Protein AF-A0A433A2Y8-F1 (afdb_monomer_lite)

Secondary structure (DSSP, 8-state):
--TT---------HHHHHHHHHHHHHHT--S-GGG-S------SSTTTHHHHTS-SSSSGGGS-S--PPPHHHHHHHHHHHHHHHHHHHHHHHHT-HHHHHHHHHHHHHHHHHHHHHHTTPPPPPGGGHHHHHHTT-HHHHHHHHHHH-TTS-HHHHHHHHHHHHHHHHGGGTSSPPS----TTSGGG-

Radius of gyration: 20.89 Å; chains: 1; bounding box: 42×72×50 Å

pLDDT: mean 75.77, std 20.8, range [34.53, 97.88]

Structure (mmCIF, N/CA/C/O backbone):
data_AF-A0A433A2Y8-F1
#
_entry.id   AF-A0A433A2Y8-F1
#
loop_
_atom_site.group_PDB
_atom_site.id
_atom_site.type_symbol
_atom_site.label_atom_id
_atom_site.label_alt_id
_atom_site.label_comp_id
_atom_site.label_asym_id
_atom_site.label_entity_id
_atom_site.label_seq_id
_atom_site.pdbx_PDB_ins_code
_atom_site.Cartn_x
_atom_site.Cartn_y
_atom_site.Cartn_z
_atom_site.occupancy
_atom_site.B_iso_or_equiv
_atom_site.auth_seq_id
_atom_site.auth_comp_id
_atom_site.auth_asym_id
_atom_site.auth_atom_id
_atom_site.pdbx_PDB_model_num
ATOM 1 N N . MET A 1 1 ? -3.979 -37.020 -13.574 1.00 59.31 1 MET A N 1
ATOM 2 C CA . MET A 1 1 ? -4.103 -35.879 -12.644 1.00 59.31 1 MET A CA 1
ATOM 3 C C . MET A 1 1 ? -3.213 -36.205 -11.455 1.00 59.31 1 MET A C 1
ATOM 5 O O . MET A 1 1 ? -3.302 -37.329 -10.983 1.00 59.31 1 MET A O 1
ATOM 9 N N . LEU A 1 2 ? -2.292 -35.325 -11.059 1.00 75.94 2 LEU A N 1
ATOM 10 C CA . LEU A 1 2 ? -1.501 -35.534 -9.841 1.00 75.94 2 LEU A CA 1
ATOM 11 C C . LEU A 1 2 ? -2.388 -35.128 -8.660 1.00 75.94 2 LEU A C 1
ATOM 13 O O . LEU A 1 2 ? -2.813 -33.976 -8.597 1.00 75.94 2 LEU A O 1
ATOM 17 N N . GLU A 1 3 ? -2.737 -36.066 -7.783 1.00 80.62 3 GLU A N 1
ATOM 18 C CA . GLU A 1 3 ? -3.594 -35.768 -6.631 1.00 80.62 3 GLU A CA 1
ATOM 19 C C . GLU A 1 3 ? -2.959 -34.691 -5.741 1.00 80.62 3 GLU A C 1
ATOM 21 O O . GLU A 1 3 ? -1.769 -34.744 -5.430 1.00 80.62 3 GLU A O 1
ATOM 26 N N . GLY A 1 4 ? -3.755 -33.689 -5.356 1.00 88.31 4 GLY A N 1
ATOM 27 C CA . GLY A 1 4 ? -3.317 -32.594 -4.483 1.00 88.31 4 GLY A CA 1
ATOM 28 C C . GLY A 1 4 ? -2.413 -31.541 -5.135 1.00 88.31 4 GLY A C 1
ATOM 29 O O . GLY A 1 4 ? -1.927 -30.658 -4.430 1.00 88.31 4 GLY A O 1
ATOM 30 N N . VAL A 1 5 ? -2.184 -31.598 -6.452 1.00 87.81 5 VAL A N 1
ATOM 31 C CA . VAL A 1 5 ? -1.376 -30.606 -7.176 1.00 87.81 5 VAL A CA 1
ATOM 32 C C . VAL A 1 5 ? -2.262 -29.769 -8.091 1.00 87.81 5 VAL A C 1
ATOM 34 O O . VAL A 1 5 ? -2.856 -30.281 -9.039 1.00 87.81 5 VAL A O 1
ATOM 37 N N . GLU A 1 6 ? -2.302 -28.464 -7.834 1.00 85.06 6 GLU A N 1
ATOM 38 C CA . GLU A 1 6 ? -2.893 -27.490 -8.747 1.00 85.06 6 GLU A CA 1
ATOM 39 C C . GLU A 1 6 ? -1.859 -27.077 -9.799 1.00 85.06 6 GLU A C 1
ATOM 41 O O . GLU A 1 6 ? -0.725 -26.715 -9.472 1.00 85.06 6 GLU A O 1
ATOM 46 N N . VAL A 1 7 ? -2.244 -27.158 -11.073 1.00 85.12 7 VAL A N 1
ATOM 47 C CA . VAL A 1 7 ? -1.396 -26.779 -12.206 1.00 85.12 7 VAL A CA 1
ATOM 48 C C . VAL A 1 7 ? -2.083 -25.659 -12.971 1.00 85.12 7 VAL A C 1
ATOM 50 O O . VAL A 1 7 ? -3.151 -25.858 -13.544 1.00 85.12 7 VAL A O 1
ATOM 53 N N . GLU A 1 8 ? -1.434 -24.501 -13.021 1.00 80.69 8 GLU A N 1
ATOM 54 C CA . GLU A 1 8 ? -1.839 -23.374 -13.857 1.00 80.69 8 GLU A CA 1
ATOM 55 C C . GLU A 1 8 ? -0.953 -23.331 -15.111 1.00 80.69 8 GLU A C 1
ATOM 57 O O . GLU A 1 8 ? 0.277 -23.360 -15.019 1.00 80.69 8 GLU A O 1
ATOM 62 N N . MET A 1 9 ? -1.570 -23.288 -16.297 1.00 84.06 9 MET A N 1
ATOM 63 C CA . MET A 1 9 ? -0.866 -23.230 -17.582 1.00 84.06 9 MET A CA 1
ATOM 64 C C . MET A 1 9 ? -1.263 -21.980 -18.361 1.00 84.06 9 MET A C 1
ATOM 66 O O . MET A 1 9 ? -2.444 -21.724 -18.588 1.00 84.06 9 MET A O 1
ATOM 70 N N . PHE A 1 10 ? -0.263 -21.244 -18.844 1.00 78.69 10 PHE A N 1
ATOM 71 C CA . PHE A 1 10 ? -0.456 -20.051 -19.665 1.00 78.69 10 PHE A CA 1
ATOM 72 C C . PHE A 1 10 ? -0.025 -20.322 -21.105 1.00 78.69 10 PHE A C 1
ATOM 74 O O . PHE A 1 10 ? 1.144 -20.607 -21.367 1.00 78.69 10 PHE A O 1
ATOM 81 N N . PHE A 1 11 ? -0.953 -20.174 -22.049 1.00 83.12 11 PHE A N 1
ATOM 82 C CA . PHE A 1 11 ? -0.674 -20.276 -23.480 1.00 83.12 11 PHE A CA 1
ATOM 83 C C . PHE A 1 11 ? -0.692 -18.881 -24.096 1.00 83.12 11 PHE A C 1
ATOM 85 O O . PHE A 1 11 ? -1.752 -18.285 -24.263 1.00 83.12 11 PHE A O 1
ATOM 92 N N . ASN A 1 12 ? 0.487 -18.354 -24.429 1.00 78.81 12 ASN A N 1
ATOM 93 C CA . ASN A 1 12 ? 0.629 -17.020 -25.003 1.00 78.81 12 ASN A CA 1
ATOM 94 C C . ASN A 1 12 ? 1.366 -17.074 -26.344 1.00 78.81 12 ASN A C 1
ATOM 96 O O . ASN A 1 12 ? 2.396 -17.745 -26.448 1.00 78.81 12 ASN A O 1
ATOM 100 N N . PRO A 1 13 ? 0.899 -16.344 -27.371 1.00 81.75 13 PRO A N 1
ATOM 101 C CA . PRO A 1 13 ? 1.659 -16.204 -28.601 1.00 81.75 13 PRO A CA 1
ATOM 102 C C . PRO A 1 13 ? 2.921 -15.360 -28.359 1.00 81.75 13 PRO A C 1
ATOM 104 O O . PRO A 1 13 ? 2.927 -14.451 -27.528 1.00 81.75 13 PRO A O 1
ATOM 107 N N . ALA A 1 14 ? 3.989 -15.613 -29.122 1.00 77.00 14 ALA A N 1
ATOM 108 C CA . ALA A 1 14 ? 5.300 -14.988 -28.903 1.00 77.00 14 ALA A CA 1
ATOM 109 C C . ALA A 1 14 ? 5.268 -13.443 -28.896 1.00 77.00 14 ALA A C 1
ATOM 111 O O . ALA A 1 14 ? 5.967 -12.812 -28.106 1.00 77.00 14 ALA A O 1
ATOM 112 N N . PHE A 1 15 ? 4.419 -12.816 -29.721 1.00 78.25 15 PHE A N 1
ATOM 113 C CA . PHE A 1 15 ? 4.291 -11.352 -29.771 1.00 78.25 15 PHE A CA 1
ATOM 114 C C . PHE A 1 15 ? 3.744 -10.741 -28.469 1.00 78.25 15 PHE A C 1
ATOM 116 O O . PHE A 1 15 ? 3.935 -9.552 -28.209 1.00 78.25 15 PHE A O 1
ATOM 123 N N . GLN A 1 16 ? 3.046 -11.532 -27.651 1.00 79.31 16 GLN A N 1
ATOM 124 C CA . GLN A 1 16 ? 2.404 -11.051 -26.434 1.00 79.31 16 GLN A CA 1
ATOM 125 C C . GLN A 1 16 ? 3.435 -10.706 -25.348 1.00 79.31 16 GLN A C 1
ATOM 127 O O . GLN A 1 16 ? 3.214 -9.783 -24.566 1.00 79.31 16 GLN A O 1
ATOM 132 N N . TYR A 1 17 ? 4.600 -11.358 -25.355 1.00 74.31 17 TYR A N 1
ATOM 133 C CA . TYR A 1 17 ? 5.682 -11.082 -24.407 1.00 74.31 17 TYR A CA 1
ATOM 134 C C . TYR A 1 17 ? 6.229 -9.654 -24.528 1.00 74.31 17 TYR A C 1
ATOM 136 O O . TYR A 1 17 ? 6.469 -9.003 -23.510 1.00 74.31 17 TYR A O 1
ATOM 144 N N . GLU A 1 18 ? 6.360 -9.117 -25.746 1.00 72.88 18 GLU A N 1
ATOM 145 C CA . GLU A 1 18 ? 6.787 -7.721 -25.931 1.00 72.88 18 GLU A CA 1
ATOM 146 C C . GLU A 1 18 ? 5.707 -6.730 -25.455 1.00 72.88 18 GLU A C 1
ATOM 148 O O . GLU A 1 18 ? 6.027 -5.671 -24.916 1.00 72.88 18 GLU A O 1
ATOM 153 N N . ARG A 1 19 ? 4.416 -7.086 -25.553 1.00 79.62 19 ARG A N 1
ATOM 154 C CA . ARG A 1 19 ? 3.314 -6.266 -25.010 1.00 79.62 19 ARG A CA 1
ATOM 155 C C . ARG A 1 19 ? 3.291 -6.253 -23.483 1.00 79.62 19 ARG A C 1
ATOM 157 O O . ARG A 1 19 ? 3.070 -5.193 -22.893 1.00 79.62 19 ARG A O 1
ATOM 164 N N . TYR A 1 20 ? 3.527 -7.402 -22.849 1.00 76.88 20 TYR A N 1
ATOM 165 C CA . TYR A 1 20 ? 3.674 -7.494 -21.395 1.00 76.88 20 TYR A CA 1
ATOM 166 C C . TYR A 1 20 ? 4.840 -6.635 -20.922 1.00 76.88 20 TYR A C 1
ATOM 168 O O . TYR A 1 20 ? 4.650 -5.743 -20.102 1.00 76.88 20 TYR A O 1
ATOM 176 N N . ARG A 1 21 ? 6.002 -6.781 -21.562 1.00 71.81 21 ARG A N 1
ATOM 177 C CA . ARG A 1 21 ? 7.183 -5.968 -21.277 1.00 71.81 21 ARG A CA 1
ATOM 178 C C . ARG A 1 21 ? 6.934 -4.468 -21.426 1.00 71.81 21 ARG A C 1
ATOM 180 O O . ARG A 1 21 ? 7.308 -3.699 -20.545 1.00 71.81 21 ARG A O 1
ATOM 187 N N . ALA A 1 22 ? 6.310 -4.037 -22.522 1.00 73.12 22 ALA A N 1
ATOM 188 C CA . ALA A 1 22 ? 5.983 -2.627 -22.731 1.00 73.12 22 ALA A CA 1
ATOM 189 C C . ALA A 1 22 ? 5.025 -2.096 -21.652 1.00 73.12 22 ALA A C 1
ATOM 191 O O . ALA A 1 22 ? 5.147 -0.953 -21.208 1.00 73.12 22 ALA A O 1
ATOM 192 N N . THR A 1 23 ? 4.086 -2.932 -21.208 1.00 73.75 23 THR A N 1
ATOM 193 C CA . THR A 1 23 ? 3.155 -2.593 -20.130 1.00 73.75 23 THR A CA 1
ATOM 194 C C . THR A 1 23 ? 3.873 -2.475 -18.793 1.00 73.75 23 THR A C 1
ATOM 196 O O . THR A 1 23 ? 3.654 -1.490 -18.097 1.00 73.75 23 THR A O 1
ATOM 199 N N . ASP A 1 24 ? 4.787 -3.385 -18.474 1.00 71.31 24 ASP A N 1
ATOM 200 C CA . ASP A 1 24 ? 5.563 -3.343 -17.232 1.00 71.31 24 ASP A CA 1
ATOM 201 C C . ASP A 1 24 ? 6.425 -2.100 -17.128 1.00 71.31 24 ASP A C 1
ATOM 203 O O . ASP A 1 24 ? 6.377 -1.390 -16.123 1.00 71.31 24 ASP A O 1
ATOM 207 N N . ILE A 1 25 ? 7.141 -1.789 -18.213 1.00 68.56 25 ILE A N 1
ATOM 208 C CA . ILE A 1 25 ? 7.955 -0.578 -18.317 1.00 68.56 25 ILE A CA 1
ATOM 209 C C . ILE A 1 25 ? 7.083 0.655 -18.069 1.00 68.56 25 ILE A C 1
ATOM 211 O O . ILE A 1 25 ? 7.434 1.507 -17.255 1.00 68.56 25 ILE A O 1
ATOM 215 N N . ARG A 1 26 ? 5.916 0.731 -18.719 1.00 66.81 26 ARG A N 1
ATOM 216 C CA . ARG A 1 26 ? 4.973 1.845 -18.552 1.00 66.81 26 ARG A CA 1
ATOM 217 C C . ARG A 1 26 ? 4.401 1.935 -17.137 1.00 66.81 26 ARG A C 1
ATOM 219 O O . ARG A 1 26 ? 4.156 3.036 -16.664 1.00 66.81 26 ARG A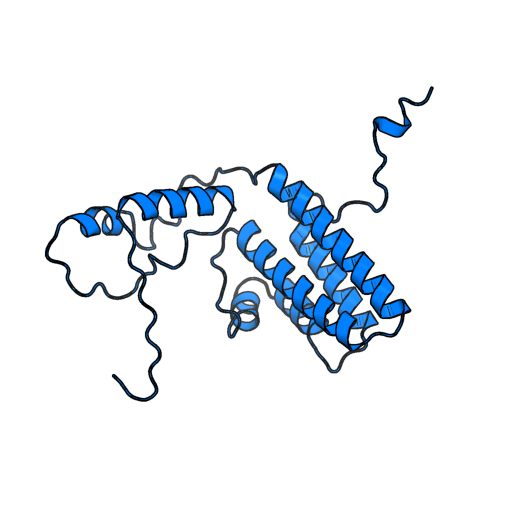 O 1
ATOM 226 N N . MET A 1 27 ? 4.179 0.808 -16.470 1.00 64.06 27 MET A N 1
ATOM 227 C CA . MET A 1 27 ? 3.600 0.754 -15.123 1.00 64.06 27 MET A CA 1
ATOM 228 C C . MET A 1 27 ? 4.653 0.878 -14.012 1.00 64.06 27 MET A C 1
ATOM 230 O O . MET A 1 27 ? 4.300 0.844 -12.831 1.00 64.06 27 MET A O 1
ATOM 234 N N . GLY A 1 28 ? 5.940 0.986 -14.367 1.00 59.81 28 GLY A N 1
ATOM 235 C CA . GLY A 1 28 ? 7.046 0.939 -13.410 1.00 59.81 28 GLY A CA 1
ATOM 236 C C . GLY A 1 28 ? 7.152 -0.403 -12.678 1.00 59.81 28 GLY A C 1
ATOM 237 O O . GLY A 1 28 ? 7.805 -0.494 -11.641 1.00 59.81 28 GLY A O 1
ATOM 238 N N . ALA A 1 29 ? 6.492 -1.448 -13.184 1.00 59.75 29 ALA A N 1
ATOM 239 C CA . ALA A 1 29 ? 6.647 -2.793 -12.666 1.00 59.75 29 ALA A CA 1
ATOM 240 C C . ALA A 1 29 ? 7.980 -3.336 -13.189 1.00 59.75 29 ALA A C 1
ATOM 242 O O . ALA A 1 29 ? 8.255 -3.292 -14.388 1.00 59.75 29 ALA A O 1
ATOM 243 N N . GLY A 1 30 ? 8.842 -3.837 -12.301 1.00 55.25 30 GLY A N 1
ATOM 244 C CA . GLY A 1 30 ? 9.954 -4.665 -12.759 1.00 55.25 30 GLY A CA 1
ATOM 245 C C . GLY A 1 30 ? 9.384 -5.816 -13.595 1.00 55.25 30 GLY A C 1
ATOM 246 O O . GLY A 1 30 ? 8.376 -6.387 -13.189 1.00 55.25 30 GLY A O 1
ATOM 247 N N . LEU A 1 31 ? 9.991 -6.078 -14.761 1.00 55.12 31 LEU A N 1
ATOM 248 C CA . LEU A 1 31 ? 9.579 -7.083 -15.758 1.00 55.12 31 LEU A CA 1
ATOM 249 C C . LEU A 1 31 ? 8.837 -8.269 -15.121 1.00 55.12 31 LEU A C 1
ATOM 251 O O . LEU A 1 31 ? 9.382 -8.919 -14.227 1.00 55.12 31 LEU A O 1
ATOM 255 N N . ILE A 1 32 ? 7.609 -8.522 -15.580 1.00 53.38 32 ILE A N 1
ATOM 256 C CA . ILE A 1 32 ? 6.714 -9.574 -15.107 1.00 53.38 32 ILE A CA 1
ATOM 257 C C . ILE A 1 32 ? 7.474 -10.891 -14.890 1.00 53.38 32 ILE A C 1
ATOM 259 O O . ILE A 1 32 ? 8.233 -11.368 -15.735 1.00 53.38 32 ILE A O 1
ATOM 263 N N . ASN A 1 33 ? 7.159 -11.511 -13.753 1.00 50.25 33 ASN A N 1
ATOM 264 C CA . ASN A 1 33 ? 7.639 -12.785 -13.206 1.00 50.25 33 ASN A CA 1
ATOM 265 C C . ASN A 1 33 ? 7.543 -14.008 -14.155 1.00 50.25 33 ASN A C 1
ATOM 267 O O . ASN A 1 33 ? 7.958 -15.100 -13.786 1.00 50.25 33 ASN A O 1
ATOM 271 N N . ILE A 1 34 ? 6.972 -13.859 -15.356 1.00 52.84 34 ILE A N 1
ATOM 272 C CA . ILE A 1 34 ? 6.769 -14.951 -16.326 1.00 52.84 34 ILE A CA 1
ATOM 273 C C . ILE A 1 34 ? 8.104 -15.402 -16.946 1.00 52.84 34 ILE A C 1
ATOM 275 O O . ILE A 1 34 ? 8.229 -16.553 -17.347 1.00 52.84 34 ILE A O 1
ATOM 279 N N . CYS A 1 35 ? 9.121 -14.534 -16.976 1.00 52.38 35 CYS A N 1
ATOM 280 C CA . CYS A 1 35 ? 10.454 -14.860 -17.499 1.00 52.38 35 CYS A CA 1
ATOM 281 C C . CYS A 1 35 ? 11.503 -15.021 -16.381 1.00 52.38 35 CYS A C 1
ATOM 283 O O . CYS A 1 35 ? 12.668 -14.666 -16.565 1.00 52.38 35 CYS A O 1
ATOM 285 N N . GLY A 1 36 ? 11.081 -15.484 -15.197 1.00 47.78 36 GLY A N 1
ATOM 286 C CA . GLY A 1 36 ?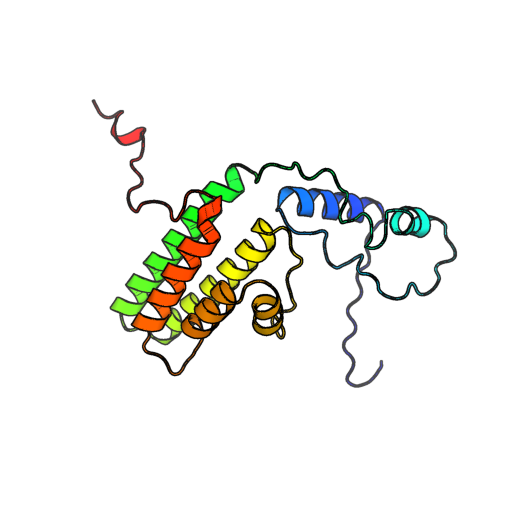 11.978 -15.774 -14.076 1.00 47.78 36 GLY A CA 1
ATOM 287 C C . GLY A 1 36 ? 13.015 -16.867 -14.400 1.00 47.78 36 GLY A C 1
ATOM 288 O O . GLY A 1 36 ? 12.885 -17.573 -15.399 1.00 47.78 36 GLY A O 1
ATOM 289 N N . PRO A 1 37 ? 14.058 -17.034 -13.565 1.00 44.47 37 PRO A N 1
ATOM 290 C CA . PRO A 1 37 ? 15.222 -17.880 -13.847 1.00 44.47 37 PRO A CA 1
ATOM 291 C C . PRO A 1 37 ? 14.952 -19.383 -13.635 1.00 44.47 37 PRO A C 1
ATOM 293 O O . PRO A 1 37 ? 15.798 -20.099 -13.099 1.00 44.47 37 PRO A O 1
ATOM 296 N N . GLU A 1 38 ? 13.770 -19.875 -13.998 1.00 48.53 38 GLU A N 1
ATOM 297 C CA . GLU A 1 38 ? 13.398 -21.270 -13.775 1.00 48.53 38 GL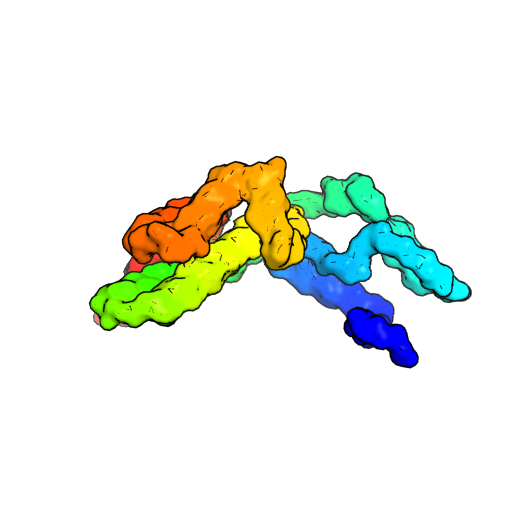U A CA 1
ATOM 298 C C . GLU A 1 38 ? 13.747 -22.160 -14.973 1.00 48.53 38 GLU A C 1
ATOM 300 O O . GLU A 1 38 ? 13.683 -21.767 -16.138 1.00 48.53 38 GLU A O 1
ATOM 305 N N . ARG A 1 39 ? 14.198 -23.373 -14.632 1.00 44.44 39 ARG A N 1
ATOM 306 C CA . ARG A 1 39 ? 14.767 -24.394 -15.517 1.00 44.44 39 ARG A CA 1
ATOM 307 C C . ARG A 1 39 ? 13.931 -24.556 -16.783 1.00 44.44 39 ARG A C 1
ATOM 309 O O . ARG A 1 39 ? 12.805 -25.040 -16.741 1.00 44.44 39 ARG A O 1
ATOM 316 N N . SER A 1 40 ? 14.521 -24.187 -17.913 1.00 47.19 40 SER A N 1
ATOM 317 C CA . SER A 1 40 ? 13.924 -24.396 -19.223 1.00 47.19 40 SER A CA 1
ATOM 318 C C . SER A 1 40 ? 13.834 -25.896 -19.496 1.00 47.19 40 SER A C 1
ATOM 320 O O . SER A 1 40 ? 14.849 -26.553 -19.725 1.00 47.19 40 SER A O 1
ATOM 322 N N . PHE A 1 41 ? 12.626 -26.449 -19.473 1.00 44.91 41 PHE A N 1
ATOM 323 C CA . PHE A 1 41 ? 12.380 -27.769 -20.035 1.00 44.91 41 PHE A CA 1
ATOM 324 C C . PHE A 1 41 ? 12.328 -27.599 -21.560 1.00 44.91 41 PHE A C 1
ATOM 326 O O . PHE A 1 41 ? 11.454 -26.927 -22.099 1.00 44.91 41 PHE A O 1
ATOM 333 N N . THR A 1 42 ? 13.368 -28.110 -22.217 1.00 43.38 42 THR A N 1
ATOM 334 C CA . THR A 1 42 ? 13.600 -28.225 -23.669 1.00 43.38 42 THR A CA 1
ATOM 335 C C . THR A 1 42 ? 12.395 -27.964 -24.581 1.00 43.38 42 THR A C 1
ATOM 337 O O . THR A 1 42 ? 11.421 -28.711 -24.562 1.00 43.38 42 THR A O 1
ATOM 340 N N . THR A 1 43 ? 12.530 -26.984 -25.482 1.00 40.97 43 THR A N 1
ATOM 341 C CA . THR A 1 43 ? 11.702 -26.844 -26.694 1.00 40.97 43 THR A CA 1
ATOM 342 C C . THR A 1 43 ? 12.596 -26.927 -27.945 1.00 40.97 43 THR A C 1
ATOM 344 O O . THR A 1 43 ? 13.627 -26.256 -27.972 1.00 40.97 43 THR A O 1
ATOM 347 N N . PRO A 1 44 ? 12.248 -27.698 -28.999 1.00 42.28 44 PRO A N 1
ATOM 348 C CA . PRO A 1 44 ? 13.109 -27.902 -30.175 1.00 42.28 44 PRO A CA 1
ATOM 349 C C . PRO A 1 44 ? 13.098 -26.749 -31.198 1.00 42.28 44 PRO A C 1
ATOM 351 O O . PRO A 1 44 ? 13.494 -26.945 -32.344 1.00 42.28 44 PRO A O 1
ATOM 354 N N . LEU A 1 45 ? 12.622 -25.554 -30.841 1.00 43.38 45 LEU A N 1
ATOM 355 C CA . LEU A 1 45 ? 12.435 -24.447 -31.784 1.00 43.38 45 LEU A CA 1
ATOM 356 C C . LEU A 1 45 ? 13.076 -23.159 -31.262 1.00 43.38 45 LEU A C 1
ATOM 358 O O . LEU A 1 45 ? 12.853 -22.740 -30.127 1.00 43.38 45 LEU A O 1
ATOM 362 N N . ALA A 1 46 ? 13.849 -22.519 -32.142 1.00 42.88 46 ALA A N 1
ATOM 363 C CA . ALA A 1 46 ? 14.699 -21.341 -31.930 1.00 42.88 46 ALA A CA 1
ATOM 364 C C . ALA A 1 46 ? 13.986 -20.064 -31.419 1.00 42.88 46 ALA A C 1
ATOM 366 O O . ALA A 1 46 ? 14.604 -19.010 -31.275 1.00 42.88 46 ALA A O 1
ATOM 367 N N . SER A 1 47 ? 12.686 -20.134 -31.136 1.00 47.72 47 SER A N 1
ATOM 368 C CA . SER A 1 47 ? 11.853 -19.019 -30.680 1.00 47.72 47 SER A CA 1
ATOM 369 C C . SER A 1 47 ? 12.163 -18.598 -29.239 1.00 47.72 47 SER A C 1
ATOM 371 O O . SER A 1 47 ? 12.034 -17.422 -28.910 1.00 47.72 47 SER A O 1
ATOM 373 N N . PHE A 1 48 ? 12.608 -19.526 -28.382 1.00 45.62 48 PHE A N 1
ATOM 374 C CA . PHE A 1 48 ? 12.936 -19.224 -26.981 1.00 45.62 48 PHE A CA 1
ATOM 375 C C . PHE A 1 48 ? 14.375 -18.733 -26.779 1.00 45.62 48 PHE A C 1
ATOM 377 O O . PHE A 1 48 ? 14.636 -17.952 -25.863 1.00 45.62 48 PHE A O 1
ATOM 384 N N . THR A 1 49 ? 15.306 -19.097 -27.666 1.00 44.88 49 THR A N 1
ATOM 385 C CA . THR A 1 49 ? 16.675 -18.554 -27.668 1.00 44.88 49 THR A CA 1
ATOM 386 C C . THR A 1 49 ? 16.676 -17.040 -27.884 1.00 44.88 49 THR A C 1
ATOM 388 O O . THR A 1 49 ? 17.526 -16.349 -27.332 1.00 44.88 49 THR A O 1
ATOM 391 N N . TYR A 1 50 ? 15.685 -16.493 -28.599 1.00 45.56 50 TYR A N 1
ATOM 392 C CA . TYR A 1 50 ? 15.520 -15.045 -28.766 1.00 45.56 50 TYR A CA 1
ATOM 393 C C . TYR A 1 50 ? 15.205 -14.315 -27.443 1.00 45.56 50 TYR A C 1
ATOM 395 O O . TYR A 1 50 ? 15.625 -13.173 -27.251 1.00 45.56 50 TYR A O 1
ATOM 403 N N . PHE A 1 51 ? 14.515 -14.978 -26.508 1.00 47.97 51 PHE A N 1
ATOM 404 C CA . PHE A 1 51 ? 14.172 -14.416 -25.198 1.00 47.97 51 PHE A CA 1
ATOM 405 C C . PHE A 1 51 ? 15.241 -14.700 -24.132 1.00 47.97 51 PHE A C 1
ATOM 407 O O . PHE A 1 51 ? 15.549 -13.807 -23.348 1.00 47.97 51 PHE A O 1
ATOM 414 N N . ASN A 1 52 ? 15.869 -15.882 -24.155 1.00 43.81 52 ASN A N 1
ATOM 415 C CA . ASN A 1 52 ? 16.924 -16.269 -23.206 1.00 43.81 52 ASN A CA 1
ATOM 416 C C . ASN A 1 52 ? 18.311 -15.679 -23.525 1.00 43.81 52 ASN A C 1
ATOM 418 O O . ASN A 1 52 ? 19.127 -15.533 -22.619 1.00 43.81 52 ASN A O 1
ATOM 422 N N . ASN A 1 53 ? 18.584 -15.289 -24.778 1.00 43.12 53 ASN A N 1
ATOM 423 C CA . ASN A 1 53 ? 19.802 -14.543 -25.129 1.00 43.12 53 ASN A CA 1
ATOM 424 C C . ASN A 1 53 ? 19.707 -13.053 -24.768 1.00 43.12 53 ASN A C 1
ATOM 426 O O . ASN A 1 53 ? 20.655 -12.299 -24.998 1.00 43.12 53 ASN A O 1
ATOM 430 N N . ARG A 1 54 ? 18.579 -12.611 -24.194 1.00 46.94 54 ARG A N 1
ATOM 431 C CA . ARG A 1 54 ? 18.499 -11.320 -23.519 1.00 46.94 54 ARG A CA 1
ATOM 432 C C . ARG A 1 54 ? 18.790 -11.532 -22.030 1.00 46.94 54 ARG A C 1
ATOM 434 O O . ARG A 1 54 ? 18.256 -12.440 -21.408 1.00 46.94 54 ARG A O 1
ATOM 441 N N . PRO A 1 55 ? 19.691 -10.725 -21.476 1.00 38.38 55 PRO A N 1
ATOM 442 C CA . PRO A 1 55 ? 20.568 -11.123 -20.387 1.00 38.38 55 PRO A CA 1
ATOM 443 C C . PRO A 1 55 ? 19.820 -11.547 -19.126 1.00 38.38 55 PRO A C 1
ATOM 445 O O . PRO A 1 55 ? 19.235 -10.732 -18.410 1.00 38.38 55 PRO A O 1
ATOM 448 N N . SER A 1 56 ? 19.938 -12.839 -18.831 1.00 39.78 56 SER A N 1
ATOM 449 C CA . SER A 1 56 ? 19.611 -13.465 -17.559 1.00 39.78 56 SER A CA 1
ATOM 450 C C . SER A 1 56 ? 20.384 -12.786 -16.424 1.00 39.78 56 SER A C 1
ATOM 452 O O . SER A 1 56 ? 21.606 -12.889 -16.357 1.00 39.78 56 SER A O 1
ATOM 454 N N . ASN A 1 57 ? 19.665 -12.102 -15.534 1.00 40.03 57 ASN A N 1
ATOM 455 C CA . ASN A 1 57 ? 20.077 -11.568 -14.225 1.00 40.03 57 ASN A CA 1
ATOM 456 C C . ASN A 1 57 ? 21.278 -10.598 -14.136 1.00 40.03 57 ASN A C 1
ATOM 458 O O . ASN A 1 57 ? 21.286 -9.764 -13.233 1.00 40.03 57 ASN A O 1
ATOM 462 N N . SER A 1 58 ? 22.260 -10.615 -15.038 1.00 35.28 58 SER A N 1
ATOM 463 C CA . SER A 1 58 ? 23.422 -9.716 -14.987 1.00 35.28 58 SER A CA 1
ATOM 464 C C . SER A 1 58 ? 23.182 -8.387 -15.699 1.00 35.28 58 SER A C 1
ATOM 466 O O . SER A 1 58 ? 23.752 -7.377 -15.297 1.00 35.28 58 SER A O 1
ATOM 468 N N . SER A 1 59 ? 22.287 -8.343 -16.691 1.00 37.50 59 SER A N 1
ATOM 469 C CA . SER A 1 59 ? 21.981 -7.106 -17.419 1.00 37.50 59 SER A CA 1
ATOM 470 C C . SER A 1 59 ? 20.513 -6.652 -17.380 1.00 37.50 59 SER A C 1
ATOM 472 O O . SER A 1 59 ? 20.196 -5.577 -17.888 1.00 37.50 59 SER A O 1
ATOM 474 N N . ALA A 1 60 ? 19.654 -7.316 -16.600 1.00 40.06 60 ALA A N 1
ATOM 475 C CA . ALA A 1 60 ? 18.489 -6.634 -16.019 1.00 40.06 60 ALA A CA 1
ATOM 476 C C . ALA A 1 60 ? 18.913 -5.461 -15.099 1.00 40.06 60 ALA A C 1
ATOM 478 O O . ALA A 1 60 ? 18.158 -4.510 -14.926 1.00 40.06 60 ALA A O 1
ATOM 479 N N . ARG A 1 61 ? 20.159 -5.477 -14.588 1.00 41.09 61 ARG A N 1
ATOM 480 C CA . ARG A 1 61 ? 20.827 -4.316 -13.964 1.00 41.09 61 ARG A CA 1
ATOM 481 C C . ARG A 1 61 ? 21.227 -3.206 -14.950 1.00 41.09 61 ARG A C 1
ATOM 483 O O . ARG A 1 61 ? 21.572 -2.121 -14.503 1.00 41.09 61 ARG A O 1
ATOM 490 N N . ALA A 1 62 ? 21.207 -3.471 -16.256 1.00 34.53 62 ALA A N 1
ATOM 491 C CA . ALA A 1 62 ? 21.807 -2.630 -17.295 1.00 34.53 62 ALA A CA 1
ATOM 492 C C . ALA A 1 62 ? 20.830 -2.232 -18.417 1.00 34.53 62 ALA A C 1
ATOM 494 O O . ALA A 1 62 ? 21.266 -1.827 -19.494 1.00 34.53 62 ALA A O 1
ATOM 495 N N . LEU A 1 63 ? 19.511 -2.317 -18.199 1.00 40.75 63 LEU A N 1
ATOM 496 C CA . LEU A 1 63 ? 18.609 -1.506 -19.020 1.00 40.75 63 LEU A CA 1
ATOM 497 C C . LEU A 1 63 ? 18.870 -0.030 -18.675 1.00 40.75 63 LEU A C 1
ATOM 499 O O . LEU A 1 63 ? 18.943 0.282 -17.482 1.00 40.75 63 LEU A O 1
ATOM 503 N N . PRO A 1 64 ? 19.025 0.870 -19.669 1.00 35.81 64 PRO A N 1
ATOM 504 C CA . PRO A 1 64 ? 19.229 2.288 -19.414 1.00 35.81 64 PRO A CA 1
ATOM 505 C C . PRO A 1 64 ? 18.165 2.796 -18.447 1.00 35.81 64 PRO A C 1
ATOM 507 O O . PRO A 1 64 ? 16.962 2.657 -18.666 1.00 35.81 64 PRO A O 1
ATOM 510 N N . LEU A 1 65 ? 18.660 3.334 -17.340 1.00 44.44 65 LEU A N 1
ATOM 511 C CA . LEU A 1 65 ? 17.963 3.581 -16.086 1.00 44.44 65 LEU A CA 1
ATOM 512 C C . LEU A 1 65 ? 17.037 4.809 -16.134 1.00 44.44 65 LEU A C 1
ATOM 514 O O . LEU A 1 65 ? 16.835 5.458 -15.110 1.00 44.44 65 LEU A O 1
ATOM 518 N N . VAL A 1 66 ? 16.483 5.157 -17.294 1.00 41.66 66 VAL A N 1
ATOM 519 C CA . VAL A 1 66 ? 15.804 6.440 -17.517 1.00 41.66 66 VAL A CA 1
ATOM 520 C C . VAL A 1 66 ? 14.469 6.212 -18.215 1.00 41.66 66 VAL A C 1
ATOM 522 O O . VAL A 1 66 ? 14.286 6.547 -19.378 1.00 41.66 66 VAL A O 1
ATOM 525 N N . TYR A 1 67 ? 13.512 5.651 -17.486 1.00 45.03 67 TYR A N 1
ATOM 526 C CA . TYR A 1 67 ? 12.124 6.018 -17.732 1.00 45.03 67 TYR A CA 1
ATOM 527 C C . TYR A 1 67 ? 11.703 6.905 -16.562 1.00 45.03 67 TYR A C 1
ATOM 529 O O . TYR A 1 67 ? 11.753 6.437 -15.416 1.00 45.03 67 TYR A O 1
ATOM 537 N N . PRO A 1 68 ? 11.393 8.194 -16.802 1.00 51.53 68 PRO A N 1
ATOM 538 C CA . PRO A 1 68 ? 10.772 9.010 -15.774 1.00 51.53 68 PRO A CA 1
ATOM 539 C C . PRO A 1 68 ? 9.497 8.298 -15.329 1.00 51.53 68 PRO A C 1
ATOM 541 O O . PRO A 1 68 ? 8.784 7.721 -16.156 1.00 51.53 68 PRO A O 1
ATOM 544 N N . THR A 1 69 ? 9.231 8.303 -14.023 1.00 54.53 69 THR A N 1
ATOM 545 C CA . THR A 1 69 ? 7.930 7.890 -13.503 1.00 54.53 69 THR A CA 1
ATOM 546 C C . THR A 1 69 ? 6.867 8.596 -14.343 1.00 54.53 69 THR A C 1
ATOM 548 O O . THR A 1 69 ? 6.950 9.821 -14.473 1.00 54.53 69 THR A O 1
ATOM 551 N N . PRO A 1 70 ? 5.924 7.875 -14.978 1.00 55.81 70 PRO A N 1
ATOM 552 C CA . PRO A 1 70 ? 4.924 8.524 -15.806 1.00 55.81 70 PRO A CA 1
ATOM 553 C C . PRO A 1 70 ? 4.248 9.619 -14.973 1.00 55.81 70 PRO A C 1
ATOM 555 O O . PRO A 1 70 ? 3.830 9.316 -13.853 1.00 55.81 70 PRO A O 1
ATOM 558 N N . PRO A 1 71 ? 4.099 10.857 -15.477 1.00 53.97 71 PRO A N 1
ATOM 559 C CA . PRO A 1 71 ? 3.492 11.950 -14.711 1.00 53.97 71 PRO A CA 1
ATOM 560 C C . PRO A 1 71 ? 2.126 11.572 -14.114 1.00 53.97 71 PRO A C 1
ATOM 562 O O . PRO A 1 71 ? 1.798 11.953 -12.997 1.00 53.97 71 PRO A O 1
ATOM 565 N N . ARG A 1 72 ? 1.369 10.726 -14.831 1.00 60.78 72 ARG A N 1
ATOM 566 C CA . ARG A 1 72 ? 0.069 10.187 -14.401 1.00 60.78 72 ARG A CA 1
ATOM 567 C C . ARG A 1 72 ? 0.144 9.184 -13.246 1.00 60.78 72 ARG A C 1
ATOM 569 O O . ARG A 1 72 ? -0.829 9.052 -12.517 1.00 60.78 72 ARG A O 1
ATOM 576 N N . LEU A 1 73 ? 1.255 8.461 -13.087 1.00 64.56 73 LEU A N 1
ATOM 577 C CA . LEU A 1 73 ? 1.431 7.524 -11.972 1.00 64.56 73 LEU A CA 1
ATOM 578 C C . LEU A 1 73 ? 1.604 8.292 -10.656 1.00 64.56 73 LEU A C 1
ATOM 580 O O . LEU A 1 73 ? 1.090 7.856 -9.633 1.00 64.56 73 LEU A O 1
ATOM 584 N N . GLY A 1 74 ? 2.297 9.437 -10.707 1.00 70.19 74 GLY A N 1
ATOM 585 C CA . GLY A 1 74 ? 2.514 10.312 -9.558 1.00 70.19 74 GLY A CA 1
ATOM 586 C C . GLY A 1 74 ? 1.203 10.835 -8.986 1.00 70.19 74 GLY A C 1
ATOM 587 O O . GLY A 1 74 ? 0.852 10.484 -7.865 1.00 70.19 74 GLY A O 1
ATOM 588 N N . SER A 1 75 ? 0.449 11.599 -9.783 1.00 73.62 75 SER A N 1
ATOM 589 C CA . SER A 1 75 ? -0.796 12.234 -9.328 1.00 73.62 75 SER A CA 1
ATOM 590 C C . SER A 1 75 ? -1.893 11.236 -8.954 1.00 73.62 75 SER A C 1
ATOM 592 O O . SER A 1 75 ? -2.595 11.439 -7.970 1.00 73.62 75 SER A O 1
ATOM 594 N N . HIS A 1 76 ? -2.031 10.133 -9.697 1.00 81.56 76 HIS A N 1
ATOM 595 C CA . HIS A 1 76 ? -3.030 9.117 -9.367 1.00 81.56 76 HIS A CA 1
ATOM 596 C C . HIS A 1 76 ? -2.706 8.409 -8.049 1.00 81.56 76 HIS A C 1
ATOM 598 O O . HIS A 1 76 ? -3.605 8.169 -7.251 1.00 81.56 76 HIS A O 1
ATOM 604 N N . ALA A 1 77 ? -1.442 8.047 -7.810 1.00 86.00 77 ALA A N 1
ATOM 605 C CA . ALA A 1 77 ? -1.066 7.345 -6.588 1.00 86.00 77 ALA A CA 1
ATOM 606 C C . ALA A 1 77 ? -1.204 8.239 -5.350 1.00 86.00 77 ALA A C 1
ATOM 608 O O . ALA A 1 77 ? -1.718 7.791 -4.330 1.00 86.00 77 ALA A O 1
ATOM 609 N N . THR A 1 78 ? -0.778 9.501 -5.434 1.00 87.38 78 THR A N 1
ATOM 610 C CA . THR A 1 78 ? -0.890 10.435 -4.307 1.00 87.38 78 THR A CA 1
ATOM 611 C C . THR A 1 78 ? -2.346 10.768 -3.984 1.00 87.38 78 THR A C 1
ATOM 613 O O . THR A 1 78 ? -2.685 10.844 -2.805 1.00 87.38 78 THR A O 1
ATOM 616 N N . TYR A 1 79 ? -3.209 10.891 -5.001 1.00 87.31 79 TYR A N 1
ATOM 617 C CA . TYR A 1 79 ? -4.652 11.064 -4.822 1.00 87.31 79 TYR A CA 1
ATOM 618 C C . TYR A 1 79 ? -5.323 9.822 -4.231 1.00 87.31 79 TYR A C 1
ATOM 620 O O . TYR A 1 79 ? -5.985 9.928 -3.204 1.00 87.31 79 TYR A O 1
ATOM 628 N N . ALA A 1 80 ? -5.131 8.647 -4.840 1.00 90.25 80 ALA A N 1
ATOM 629 C CA . ALA A 1 80 ? -5.827 7.424 -4.439 1.00 90.25 80 ALA A CA 1
ATOM 630 C C . ALA A 1 80 ? -5.533 7.039 -2.982 1.00 90.25 80 ALA A C 1
ATOM 632 O O . ALA A 1 80 ? -6.449 6.710 -2.235 1.00 90.25 80 ALA A O 1
ATOM 633 N N . ILE A 1 81 ? -4.272 7.149 -2.546 1.00 94.00 81 ILE A N 1
ATOM 634 C CA . ILE A 1 81 ? -3.910 6.877 -1.149 1.00 94.00 81 ILE A CA 1
ATOM 635 C C . ILE A 1 81 ? -4.521 7.922 -0.203 1.00 94.00 81 ILE A C 1
ATOM 637 O O . ILE A 1 81 ? -4.992 7.564 0.875 1.00 94.00 81 ILE A O 1
ATOM 641 N N . ALA A 1 82 ? -4.537 9.205 -0.580 1.00 91.94 82 ALA A N 1
ATOM 642 C CA . ALA A 1 82 ? -5.161 10.246 0.237 1.00 91.94 82 ALA A CA 1
ATOM 643 C C . ALA A 1 82 ? -6.681 10.038 0.372 1.00 91.94 82 ALA A C 1
ATOM 645 O O . ALA A 1 82 ? -7.247 10.274 1.435 1.00 91.94 82 ALA A O 1
ATOM 646 N N . ASP A 1 83 ? -7.346 9.579 -0.688 1.00 92.56 83 ASP A N 1
ATOM 647 C CA . ASP A 1 83 ? -8.761 9.193 -0.679 1.00 92.56 83 ASP A CA 1
ATOM 648 C C . ASP A 1 83 ? -9.023 8.014 0.265 1.00 92.56 83 ASP A C 1
ATOM 650 O O . ASP A 1 83 ? -9.793 8.144 1.209 1.00 92.56 83 ASP A O 1
ATOM 654 N N . GLN A 1 84 ? -8.256 6.930 0.133 1.00 94.81 84 GLN A N 1
ATOM 655 C CA . GLN A 1 84 ? -8.374 5.757 1.005 1.00 94.81 84 GLN A CA 1
ATOM 656 C C . GLN A 1 84 ? -8.140 6.073 2.493 1.00 94.81 84 GLN A C 1
ATOM 658 O O . GLN A 1 84 ? -8.782 5.486 3.363 1.00 94.81 84 GLN A O 1
ATOM 663 N N . LEU A 1 85 ? -7.213 6.982 2.818 1.00 95.12 85 LEU A N 1
ATOM 664 C CA . LEU A 1 85 ? -6.971 7.414 4.202 1.00 95.12 85 LEU A CA 1
ATOM 665 C C . LEU A 1 85 ? -8.136 8.238 4.774 1.00 95.12 85 LEU A C 1
ATOM 667 O O . LEU A 1 85 ? -8.379 8.194 5.986 1.00 95.12 85 LEU A O 1
ATOM 671 N N . ARG A 1 86 ? -8.864 8.968 3.922 1.00 93.38 86 ARG A N 1
ATOM 672 C CA . ARG A 1 86 ? -10.092 9.683 4.300 1.00 93.38 86 ARG A CA 1
ATOM 673 C C . ARG A 1 86 ? -11.239 8.708 4.514 1.00 93.38 86 ARG A C 1
ATOM 675 O O . ARG A 1 86 ? -11.784 8.703 5.612 1.00 93.38 86 ARG A O 1
ATOM 682 N N . ASP A 1 87 ? -11.475 7.799 3.570 1.00 95.50 87 ASP A N 1
ATOM 683 C CA . ASP A 1 87 ? -12.479 6.736 3.716 1.00 95.50 87 ASP A CA 1
ATOM 684 C C . ASP A 1 87 ? -12.254 5.935 5.003 1.00 95.50 87 ASP A C 1
ATOM 686 O O . ASP A 1 87 ? -13.175 5.680 5.777 1.00 95.50 87 ASP A O 1
ATOM 690 N N . LEU A 1 88 ? -10.996 5.592 5.297 1.00 95.94 88 LEU A N 1
ATOM 691 C CA . LEU A 1 88 ? -10.635 4.924 6.543 1.00 95.94 88 LEU A CA 1
ATOM 692 C C . LEU A 1 88 ? -11.001 5.763 7.778 1.00 95.94 88 LEU A C 1
ATOM 694 O O . LEU A 1 88 ? -11.435 5.214 8.789 1.00 95.94 88 LEU A O 1
ATOM 698 N N . SER A 1 89 ? -10.824 7.082 7.720 1.00 95.81 89 SER A N 1
ATOM 699 C CA . SER A 1 89 ? -11.140 7.986 8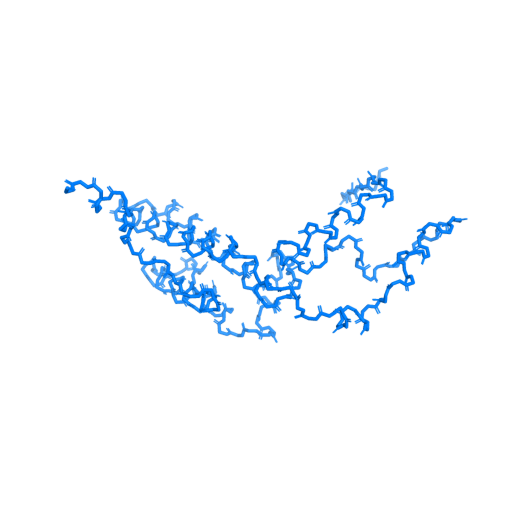.832 1.00 95.81 89 SER A CA 1
ATOM 700 C C . SER A 1 89 ? -12.651 8.102 9.059 1.00 95.81 89 SER A C 1
ATOM 702 O O . SER A 1 89 ? -13.093 8.091 10.213 1.00 95.81 89 SER A O 1
ATOM 704 N N . ASP A 1 90 ? -13.439 8.128 7.985 1.00 96.50 90 ASP A N 1
ATOM 705 C CA . ASP A 1 90 ? -14.903 8.136 8.044 1.00 96.50 90 ASP A CA 1
ATOM 706 C C . ASP A 1 90 ? -15.434 6.838 8.660 1.00 96.50 90 ASP A C 1
ATOM 708 O O . ASP A 1 90 ? -16.240 6.859 9.593 1.00 96.50 90 ASP A O 1
ATOM 712 N N . VAL A 1 91 ? -14.907 5.697 8.212 1.00 97.31 91 VAL A N 1
ATOM 713 C CA . VAL A 1 91 ? -15.294 4.371 8.711 1.00 97.31 91 VAL A CA 1
ATOM 714 C C . VAL A 1 91 ? -14.896 4.175 10.180 1.00 97.31 91 VAL A C 1
ATOM 716 O O . VAL A 1 91 ? -15.692 3.655 10.968 1.00 97.31 91 VAL A O 1
ATOM 719 N N . ILE A 1 92 ? -13.703 4.630 10.590 1.00 95.81 92 ILE A N 1
ATOM 720 C CA . ILE A 1 92 ? -13.286 4.617 12.004 1.00 95.81 92 ILE A CA 1
ATOM 721 C C . ILE A 1 92 ? -14.240 5.463 12.853 1.00 95.81 92 ILE A C 1
ATOM 723 O O . ILE A 1 92 ? -14.630 5.036 13.940 1.00 95.81 92 ILE A O 1
ATOM 727 N N . SER A 1 93 ? -14.636 6.639 12.361 1.00 96.06 93 SER A N 1
ATOM 728 C CA . SER A 1 93 ? -15.550 7.543 13.070 1.00 96.06 93 SER A CA 1
ATOM 729 C C . SER A 1 93 ? -16.964 6.967 13.190 1.00 96.06 93 SER A C 1
ATOM 731 O O . SER A 1 93 ? -17.623 7.164 14.209 1.00 96.06 93 SER A O 1
ATOM 733 N N . ALA A 1 94 ? -17.407 6.203 12.189 1.00 96.81 94 ALA A N 1
ATOM 734 C CA . ALA A 1 94 ? -18.667 5.464 12.214 1.00 96.81 94 ALA A CA 1
ATOM 735 C C . ALA A 1 94 ? -18.643 4.226 13.135 1.00 96.81 94 ALA A C 1
ATOM 737 O O . ALA A 1 94 ? -19.694 3.648 13.412 1.00 96.81 94 ALA A O 1
ATOM 738 N N . GLY A 1 95 ? -17.467 3.810 13.619 1.00 95.75 95 GLY A N 1
ATOM 739 C CA . GLY A 1 95 ? -17.310 2.651 14.501 1.00 95.75 95 GLY A CA 1
ATOM 740 C C . GLY A 1 95 ? -17.372 1.291 13.794 1.00 95.75 95 GLY A C 1
ATOM 741 O O . GLY A 1 95 ? -17.490 0.267 14.468 1.00 95.75 95 GLY A O 1
ATOM 742 N N . ASP A 1 96 ? -17.268 1.247 12.461 1.00 96.75 96 ASP A N 1
ATOM 743 C CA . ASP A 1 96 ? -17.245 -0.005 11.696 1.00 96.75 96 ASP A CA 1
ATOM 744 C C . ASP A 1 96 ? -15.822 -0.587 11.652 1.00 96.75 96 ASP A C 1
ATOM 746 O O . ASP A 1 96 ? -15.016 -0.343 10.750 1.00 96.75 96 ASP A O 1
ATOM 750 N N . SER A 1 97 ? -15.503 -1.379 12.674 1.00 93.62 97 SER A N 1
ATOM 751 C CA . SER A 1 97 ? -14.181 -1.987 12.840 1.00 93.62 97 SER A CA 1
ATOM 752 C C . SER A 1 97 ? -13.830 -2.997 11.744 1.00 93.62 97 SER A C 1
ATOM 754 O O . SER A 1 97 ? -12.654 -3.137 11.402 1.00 93.62 97 SER A O 1
ATOM 756 N N . ALA A 1 98 ? -14.816 -3.690 11.169 1.00 95.56 98 ALA A N 1
ATOM 757 C CA . ALA A 1 98 ? -14.583 -4.691 10.133 1.00 95.56 98 ALA A CA 1
ATOM 758 C C . ALA A 1 98 ? -14.153 -4.024 8.824 1.00 95.56 98 ALA A C 1
ATOM 760 O O . ALA A 1 98 ? -13.130 -4.397 8.241 1.00 95.56 98 ALA A O 1
ATOM 761 N N . THR A 1 99 ? -14.884 -2.991 8.405 1.00 97.06 99 THR A N 1
ATOM 762 C CA . THR A 1 99 ? -14.539 -2.220 7.208 1.00 97.06 99 THR A CA 1
ATOM 763 C C . THR A 1 99 ? -13.235 -1.449 7.410 1.00 97.06 99 THR A C 1
ATOM 765 O O . THR A 1 99 ? -12.391 -1.428 6.515 1.00 97.06 99 THR A O 1
ATOM 768 N N . ALA A 1 100 ? -12.991 -0.893 8.601 1.00 96.25 100 ALA A N 1
ATOM 769 C CA . ALA A 1 100 ? -11.734 -0.206 8.882 1.00 96.25 100 ALA A CA 1
ATOM 770 C C . ALA A 1 100 ? -10.524 -1.160 8.820 1.00 96.25 100 ALA A C 1
ATOM 772 O O . ALA A 1 100 ? -9.490 -0.806 8.254 1.00 96.25 100 ALA A O 1
ATOM 773 N N . ASN A 1 101 ? -10.655 -2.395 9.321 1.00 95.81 101 ASN A N 1
ATOM 774 C CA . ASN A 1 101 ? -9.622 -3.427 9.177 1.00 95.81 101 ASN A CA 1
ATOM 775 C C . ASN A 1 101 ? -9.366 -3.795 7.707 1.00 95.81 101 ASN A C 1
ATOM 777 O O . ASN A 1 101 ? -8.208 -3.924 7.301 1.00 95.81 101 ASN A O 1
ATOM 781 N N . LEU A 1 102 ? -10.427 -3.937 6.906 1.00 95.81 102 LEU A N 1
ATOM 782 C CA . LEU A 1 102 ? -10.316 -4.207 5.471 1.00 95.81 102 LEU A CA 1
ATOM 783 C C . LEU A 1 102 ? -9.535 -3.096 4.753 1.00 95.81 102 LEU A C 1
ATOM 785 O O . LEU A 1 102 ? -8.595 -3.390 4.011 1.00 95.81 102 LEU A O 1
ATOM 789 N N . LEU A 1 103 ? -9.892 -1.833 5.007 1.00 96.44 103 LEU A N 1
ATOM 790 C CA . LEU A 1 103 ? -9.229 -0.670 4.414 1.00 96.44 103 LEU A CA 1
ATOM 791 C C . LEU A 1 103 ? -7.770 -0.550 4.874 1.00 96.44 103 LEU A C 1
ATOM 793 O O . LEU A 1 103 ? -6.891 -0.357 4.040 1.00 96.44 103 LEU A O 1
ATOM 797 N N . LEU A 1 104 ? -7.475 -0.750 6.164 1.00 96.50 104 LEU A N 1
ATOM 798 C CA . LEU A 1 104 ? -6.102 -0.735 6.689 1.00 96.50 104 LEU A CA 1
ATOM 799 C C . LEU A 1 104 ? -5.191 -1.721 5.948 1.00 96.50 104 LEU A C 1
ATOM 801 O O . LEU A 1 104 ? -4.134 -1.337 5.443 1.00 96.50 104 LEU A O 1
ATOM 805 N N . VAL A 1 105 ? -5.598 -2.991 5.866 1.00 94.12 105 VAL A N 1
ATOM 806 C CA . VAL A 1 105 ? -4.783 -4.046 5.244 1.00 94.12 105 VAL A CA 1
ATOM 807 C C . VAL A 1 105 ? -4.680 -3.847 3.730 1.00 94.12 105 VAL A C 1
ATOM 809 O O . VAL A 1 105 ? -3.599 -4.033 3.158 1.00 94.12 105 VAL A O 1
ATOM 812 N N . GLY A 1 106 ? -5.777 -3.443 3.080 1.00 94.94 106 GLY A N 1
ATOM 813 C CA . GLY A 1 106 ? -5.819 -3.143 1.649 1.00 94.94 106 GLY A CA 1
ATOM 814 C C . GLY A 1 106 ? -4.856 -2.017 1.270 1.00 94.94 106 GLY A C 1
ATOM 815 O O . GLY A 1 106 ? -3.957 -2.226 0.451 1.00 94.94 106 GLY A O 1
ATOM 816 N N . THR A 1 107 ? -4.974 -0.868 1.936 1.00 96.19 107 THR A N 1
ATOM 817 C CA . THR A 1 107 ? -4.142 0.319 1.693 1.00 96.19 107 THR A CA 1
ATOM 818 C C . THR A 1 107 ? -2.675 0.069 2.046 1.00 96.19 107 THR A C 1
ATOM 820 O O . THR A 1 107 ? -1.787 0.427 1.270 1.00 96.19 107 THR A O 1
ATOM 823 N N . ALA A 1 108 ? -2.378 -0.618 3.159 1.00 95.88 108 ALA A N 1
ATOM 824 C CA . ALA A 1 108 ? -1.001 -0.984 3.517 1.00 95.88 108 ALA A CA 1
ATOM 825 C C . ALA A 1 108 ? -0.344 -1.851 2.432 1.00 95.88 108 ALA A C 1
ATOM 827 O O . ALA A 1 108 ? 0.806 -1.639 2.040 1.00 95.88 108 ALA A O 1
ATOM 828 N N . THR A 1 109 ? -1.096 -2.818 1.910 1.00 93.94 109 THR A N 1
ATOM 829 C CA . THR A 1 109 ? -0.642 -3.714 0.845 1.00 93.94 109 THR A CA 1
ATOM 830 C C . THR A 1 109 ? -0.411 -2.955 -0.466 1.00 93.94 109 THR A C 1
ATOM 832 O O . THR A 1 109 ? 0.606 -3.166 -1.135 1.00 93.94 109 THR A O 1
ATOM 835 N N . GLU A 1 110 ? -1.315 -2.042 -0.830 1.00 93.25 110 GLU A N 1
ATOM 836 C CA . GLU A 1 110 ? -1.166 -1.183 -2.006 1.00 93.25 110 GLU A CA 1
ATOM 837 C C . GLU A 1 110 ? 0.072 -0.282 -1.911 1.00 93.25 110 GLU A C 1
ATOM 839 O O . GLU A 1 110 ? 0.858 -0.224 -2.865 1.00 93.25 110 GLU A O 1
ATOM 844 N N . LEU A 1 111 ? 0.304 0.339 -0.750 1.00 95.12 111 LEU A N 1
ATOM 845 C CA . LEU A 1 111 ? 1.485 1.161 -0.484 1.00 95.12 111 LEU A CA 1
ATOM 846 C C . LEU A 1 111 ? 2.781 0.378 -0.647 1.00 95.12 111 LEU A C 1
ATOM 848 O O . LEU A 1 111 ? 3.700 0.852 -1.310 1.00 95.12 111 LEU A O 1
ATOM 852 N N . VAL A 1 112 ? 2.865 -0.846 -0.127 1.00 94.12 112 VAL A N 1
ATOM 853 C CA . VAL A 1 112 ? 4.071 -1.663 -0.316 1.00 94.12 112 VAL A CA 1
ATOM 854 C C . VAL A 1 112 ? 4.259 -2.062 -1.779 1.00 94.12 112 VAL A C 1
ATOM 856 O O . VAL A 1 112 ? 5.382 -2.044 -2.285 1.00 94.12 112 VAL A O 1
ATOM 859 N N . HIS A 1 113 ? 3.190 -2.356 -2.523 1.00 89.44 113 HIS A N 1
ATOM 860 C CA . HIS A 1 113 ? 3.321 -2.604 -3.963 1.00 89.44 113 HIS A CA 1
ATOM 861 C C . HIS A 1 113 ? 3.765 -1.363 -4.732 1.00 89.44 113 HIS A C 1
ATOM 863 O O . HIS A 1 113 ? 4.545 -1.470 -5.681 1.00 89.44 113 HIS A O 1
ATOM 869 N N . LEU A 1 114 ? 3.260 -0.188 -4.360 1.00 89.00 114 LEU A N 1
ATOM 870 C CA . LEU A 1 114 ? 3.734 1.076 -4.900 1.00 89.00 114 LEU A CA 1
ATOM 871 C C . LEU A 1 114 ? 5.211 1.282 -4.565 1.00 89.00 114 LEU A C 1
ATOM 873 O O . LEU A 1 114 ? 5.986 1.588 -5.462 1.00 89.00 114 LEU A O 1
ATOM 877 N N . HIS A 1 115 ? 5.624 1.008 -3.331 1.00 91.62 115 HIS A N 1
ATOM 878 C CA . HIS A 1 115 ? 7.013 1.119 -2.901 1.00 91.62 115 HIS A CA 1
ATOM 879 C C . HIS A 1 115 ? 7.946 0.223 -3.715 1.00 91.62 115 HIS A C 1
ATOM 881 O O . HIS A 1 115 ? 8.923 0.703 -4.280 1.00 91.62 115 HIS A O 1
ATOM 887 N N . HIS A 1 116 ? 7.602 -1.055 -3.898 1.00 87.06 116 HIS A N 1
ATOM 888 C CA . HIS A 1 116 ? 8.361 -1.945 -4.783 1.00 87.06 116 HIS A CA 1
ATOM 889 C C . HIS A 1 116 ? 8.474 -1.379 -6.209 1.00 87.06 116 HIS A C 1
ATOM 891 O O . HIS A 1 116 ? 9.564 -1.406 -6.780 1.00 87.06 116 HIS A O 1
ATOM 897 N N . ARG A 1 117 ? 7.389 -0.824 -6.770 1.00 81.88 117 ARG A N 1
ATOM 898 C CA . ARG A 1 117 ? 7.401 -0.191 -8.104 1.00 81.88 117 ARG A CA 1
ATOM 899 C C . ARG A 1 117 ? 8.313 1.035 -8.153 1.00 81.88 117 ARG A C 1
ATOM 901 O O . ARG A 1 117 ? 9.170 1.120 -9.029 1.00 81.88 117 ARG A O 1
ATOM 908 N N . LEU A 1 118 ? 8.185 1.952 -7.194 1.00 82.06 118 LEU A N 1
ATOM 909 C CA . LEU A 1 118 ? 9.001 3.169 -7.119 1.00 82.06 118 LEU A CA 1
ATOM 910 C C . LEU A 1 118 ? 10.488 2.852 -6.939 1.00 82.06 118 LEU A C 1
ATOM 912 O O . LEU A 1 118 ? 11.334 3.494 -7.556 1.00 82.06 118 LEU A O 1
ATOM 916 N N . GLN A 1 119 ? 10.799 1.803 -6.178 1.00 83.75 119 GLN A N 1
ATOM 917 C CA . GLN A 1 119 ? 12.160 1.300 -5.984 1.00 83.75 119 GLN A CA 1
ATOM 918 C C . GLN A 1 119 ? 12.633 0.373 -7.114 1.00 83.75 119 GLN A C 1
ATOM 920 O O . GLN A 1 119 ? 13.736 -0.173 -7.048 1.00 83.75 119 GLN A O 1
ATOM 925 N N . ARG A 1 120 ? 11.814 0.177 -8.159 1.00 74.56 120 ARG A N 1
ATOM 926 C CA . ARG A 1 120 ? 12.098 -0.681 -9.323 1.00 74.56 120 ARG A CA 1
ATOM 927 C C . ARG A 1 120 ? 12.465 -2.117 -8.926 1.00 74.56 120 ARG A C 1
ATOM 929 O O . ARG A 1 120 ? 13.311 -2.758 -9.550 1.00 74.56 120 ARG A O 1
ATOM 936 N N . ARG A 1 121 ? 11.831 -2.628 -7.872 1.00 79.25 121 ARG A N 1
ATOM 937 C CA . ARG A 1 121 ? 12.024 -3.980 -7.341 1.00 79.25 121 ARG A CA 1
ATOM 938 C C . ARG A 1 121 ? 10.887 -4.891 -7.768 1.00 79.25 121 ARG A C 1
ATOM 940 O O . ARG A 1 121 ? 9.744 -4.474 -7.951 1.00 79.25 121 ARG A O 1
ATOM 947 N N . TRP A 1 122 ? 11.198 -6.175 -7.872 1.00 77.50 122 TRP A N 1
ATOM 948 C CA . TRP A 1 122 ? 10.175 -7.197 -8.046 1.00 77.50 122 TRP A CA 1
ATOM 949 C C . TRP A 1 122 ? 9.317 -7.296 -6.797 1.00 77.50 122 TRP A C 1
ATOM 951 O O . TRP A 1 122 ? 9.830 -7.222 -5.681 1.00 77.50 122 TRP A O 1
ATOM 961 N N . ARG A 1 123 ? 8.011 -7.456 -7.000 1.00 79.00 123 ARG A N 1
ATOM 962 C CA . ARG A 1 123 ? 7.059 -7.679 -5.918 1.00 79.00 123 ARG A CA 1
ATOM 963 C C . ARG A 1 123 ? 7.253 -9.087 -5.366 1.00 79.00 123 ARG A C 1
ATOM 965 O O . ARG A 1 123 ? 7.183 -10.067 -6.109 1.00 79.00 123 ARG A O 1
ATOM 972 N N . ASP A 1 124 ? 7.431 -9.181 -4.057 1.00 81.75 124 ASP A N 1
ATOM 973 C CA . ASP A 1 124 ? 7.426 -10.468 -3.376 1.00 81.75 124 ASP A CA 1
ATOM 974 C C . ASP A 1 124 ? 6.022 -11.083 -3.371 1.00 81.75 124 ASP A C 1
ATOM 976 O O . ASP A 1 124 ? 4.999 -10.392 -3.367 1.00 81.75 124 ASP A O 1
ATOM 980 N N . LYS A 1 125 ? 5.953 -12.419 -3.362 1.00 82.81 125 LYS A N 1
ATOM 981 C CA . LYS A 1 125 ? 4.675 -13.122 -3.172 1.00 82.81 125 LYS A CA 1
ATOM 982 C C . LYS A 1 125 ? 4.047 -12.659 -1.845 1.00 82.81 125 LYS A C 1
ATOM 984 O O . LYS A 1 125 ? 4.793 -12.547 -0.872 1.00 82.81 125 LYS A O 1
ATOM 989 N N . PRO A 1 126 ? 2.711 -12.492 -1.749 1.00 85.06 126 PRO A N 1
ATOM 990 C CA . PRO A 1 126 ? 2.058 -11.969 -0.542 1.00 85.06 126 PRO A CA 1
ATOM 991 C C . PRO A 1 126 ? 2.511 -12.649 0.759 1.00 85.06 126 PRO A C 1
ATOM 993 O O . PRO A 1 126 ? 2.910 -11.978 1.704 1.00 85.06 126 PRO A O 1
ATOM 996 N N . LYS A 1 127 ? 2.611 -13.986 0.762 1.00 88.31 127 LYS A N 1
ATOM 997 C CA . LYS A 1 127 ? 3.070 -14.784 1.916 1.00 88.31 127 LYS A CA 1
ATOM 998 C C . LYS A 1 127 ? 4.523 -14.542 2.366 1.00 88.31 127 LYS A C 1
ATOM 1000 O O . LYS A 1 127 ? 4.939 -15.076 3.385 1.00 88.31 127 LYS A O 1
ATOM 1005 N N . ARG A 1 128 ? 5.326 -13.816 1.582 1.00 89.25 128 ARG A N 1
ATOM 1006 C CA . ARG A 1 128 ? 6.727 -13.462 1.875 1.00 89.25 128 ARG A CA 1
ATOM 1007 C C . ARG A 1 128 ? 6.951 -11.951 1.901 1.00 89.25 128 ARG A C 1
ATOM 1009 O O . ARG A 1 128 ? 8.093 -11.537 2.053 1.00 89.25 128 ARG A O 1
ATOM 1016 N N . LEU A 1 129 ? 5.900 -11.143 1.751 1.00 89.12 129 LEU A N 1
ATOM 1017 C CA . LEU A 1 129 ? 6.026 -9.711 1.490 1.00 89.12 129 LEU A CA 1
ATOM 1018 C C . LEU A 1 129 ? 6.780 -8.983 2.608 1.00 89.12 129 LEU A C 1
ATOM 1020 O O . LEU A 1 129 ? 7.788 -8.345 2.332 1.00 89.12 129 LEU A O 1
ATOM 1024 N N . LEU A 1 130 ? 6.373 -9.168 3.869 1.00 91.75 130 LEU A N 1
ATOM 1025 C CA . LEU A 1 130 ? 7.059 -8.567 5.020 1.00 91.75 130 LEU A CA 1
ATOM 1026 C C . LEU A 1 130 ? 8.505 -9.060 5.154 1.00 91.75 130 LEU A C 1
ATOM 1028 O O . LEU A 1 130 ? 9.415 -8.255 5.297 1.00 91.75 130 LEU A O 1
ATOM 1032 N N . GLN A 1 131 ? 8.737 -10.373 5.045 1.00 91.94 131 GLN A N 1
ATOM 1033 C CA . GLN A 1 131 ? 10.086 -10.943 5.145 1.00 91.94 131 GLN A CA 1
ATOM 1034 C C . GLN A 1 131 ? 11.012 -10.434 4.029 1.00 91.94 131 GLN A C 1
ATOM 1036 O O . GLN A 1 131 ? 12.205 -10.238 4.252 1.00 91.94 131 GLN A O 1
ATOM 1041 N N . GLY A 1 132 ? 10.479 -10.268 2.820 1.00 90.50 132 GLY A N 1
ATOM 1042 C CA . GLY A 1 132 ? 11.188 -9.701 1.682 1.00 90.50 132 GLY A CA 1
ATOM 1043 C C . GLY A 1 132 ? 11.505 -8.229 1.903 1.00 90.50 132 GLY A C 1
ATOM 1044 O O . GLY A 1 132 ? 12.666 -7.841 1.779 1.00 90.50 132 GLY A O 1
ATOM 1045 N N . LEU A 1 133 ? 10.507 -7.445 2.320 1.00 93.12 133 LEU A N 1
ATOM 1046 C CA . LEU A 1 133 ? 10.631 -6.021 2.622 1.00 93.12 133 LEU A CA 1
ATOM 1047 C C . LEU A 1 133 ? 11.682 -5.757 3.709 1.00 93.12 133 LEU A C 1
ATOM 1049 O O . LEU A 1 133 ? 12.600 -4.980 3.470 1.00 93.12 133 LEU A O 1
ATOM 1053 N N . THR A 1 134 ? 11.661 -6.495 4.828 1.00 95.88 134 THR A N 1
ATOM 1054 C CA . THR A 1 134 ? 12.637 -6.353 5.929 1.00 95.88 134 THR A CA 1
ATOM 1055 C C . THR A 1 134 ? 14.095 -6.472 5.470 1.00 95.88 134 THR A C 1
ATOM 1057 O O . THR A 1 134 ? 14.979 -5.871 6.071 1.00 95.88 134 THR A O 1
ATOM 1060 N N . LYS A 1 135 ? 14.386 -7.224 4.401 1.00 93.75 135 LYS A N 1
ATOM 1061 C CA . LYS A 1 135 ? 15.767 -7.414 3.922 1.00 93.75 135 LYS A CA 1
ATOM 1062 C C . LYS A 1 135 ? 16.369 -6.180 3.259 1.00 93.75 135 LYS A C 1
ATOM 1064 O O . LYS A 1 135 ? 17.589 -6.118 3.131 1.00 93.75 135 LYS A O 1
ATOM 1069 N N . TRP A 1 136 ? 15.548 -5.263 2.755 1.00 93.25 136 TRP A N 1
ATOM 1070 C CA . TRP A 1 136 ? 16.031 -4.112 1.989 1.00 93.25 136 TRP A CA 1
ATOM 1071 C C . TRP A 1 136 ? 15.454 -2.777 2.458 1.00 93.25 136 TRP A C 1
ATOM 10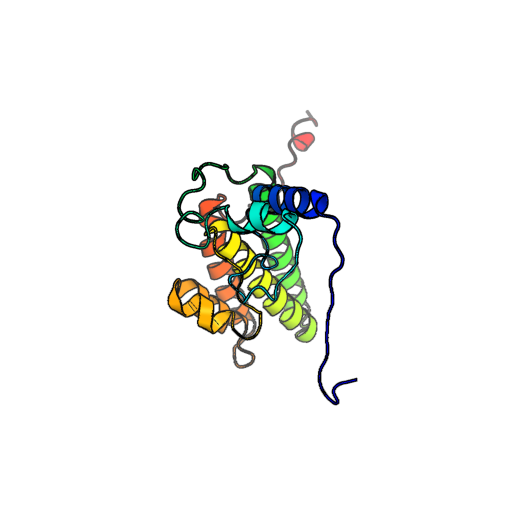73 O O . TRP A 1 136 ? 16.056 -1.747 2.173 1.00 93.25 136 TRP A O 1
ATOM 1083 N N . ASP A 1 137 ? 14.347 -2.791 3.198 1.00 95.81 137 ASP A N 1
ATOM 1084 C CA . ASP A 1 137 ? 13.751 -1.619 3.826 1.00 95.81 137 ASP A CA 1
ATOM 1085 C C . ASP A 1 137 ? 13.055 -1.999 5.139 1.00 95.81 137 ASP A C 1
ATOM 1087 O O . ASP A 1 137 ? 11.877 -2.364 5.194 1.00 95.81 137 ASP A O 1
ATOM 1091 N N . VAL A 1 138 ? 13.830 -1.931 6.222 1.00 97.38 138 VAL A N 1
ATOM 1092 C CA . VAL A 1 138 ? 13.358 -2.235 7.578 1.00 97.38 138 VAL A CA 1
ATOM 1093 C C . VAL A 1 138 ? 12.293 -1.232 8.025 1.00 97.38 138 VAL A C 1
ATOM 1095 O O . VAL A 1 138 ? 11.326 -1.627 8.666 1.00 97.38 138 VAL A O 1
ATOM 1098 N N . GLN A 1 139 ? 12.428 0.045 7.657 1.00 97.44 139 GLN A N 1
ATOM 1099 C CA . GLN A 1 139 ? 11.497 1.090 8.081 1.00 97.44 139 GLN A CA 1
ATOM 1100 C C . GLN A 1 139 ? 10.100 0.850 7.503 1.00 97.44 139 GLN A C 1
ATOM 1102 O O . GLN A 1 139 ? 9.123 0.828 8.251 1.00 97.44 139 GLN A O 1
ATOM 1107 N N . ALA A 1 140 ? 10.002 0.620 6.191 1.00 96.88 140 ALA A N 1
ATOM 1108 C CA . ALA A 1 140 ? 8.727 0.307 5.554 1.00 96.88 140 ALA A CA 1
ATOM 1109 C C . ALA A 1 140 ? 8.124 -1.000 6.098 1.00 96.88 140 ALA A C 1
ATOM 1111 O O . ALA A 1 140 ? 6.909 -1.087 6.283 1.00 96.88 140 ALA A O 1
ATOM 1112 N N . ALA A 1 141 ? 8.961 -2.004 6.395 1.00 97.00 141 ALA A N 1
ATOM 1113 C CA . ALA A 1 141 ? 8.506 -3.262 6.982 1.00 97.00 141 ALA A CA 1
ATOM 1114 C C . ALA A 1 141 ? 7.906 -3.089 8.383 1.00 97.00 141 ALA A C 1
ATOM 1116 O O . ALA A 1 141 ? 6.855 -3.668 8.655 1.00 97.00 141 ALA A O 1
ATOM 1117 N N . GLU A 1 142 ? 8.534 -2.297 9.257 1.00 97.25 142 GLU A N 1
ATOM 1118 C CA . GLU A 1 142 ? 7.999 -2.054 10.600 1.00 97.25 142 GLU A CA 1
ATOM 1119 C C . GLU A 1 142 ? 6.696 -1.254 10.557 1.00 97.25 142 GLU A C 1
ATOM 1121 O O . GLU A 1 142 ? 5.729 -1.631 11.215 1.00 97.25 142 GLU A O 1
ATOM 1126 N N . LEU A 1 143 ? 6.614 -0.216 9.720 1.00 97.88 143 LEU A N 1
ATOM 1127 C CA . LEU A 1 143 ? 5.374 0.546 9.545 1.00 97.88 143 LEU A CA 1
ATOM 1128 C C . LEU A 1 143 ? 4.232 -0.333 9.018 1.00 97.88 143 LEU A C 1
ATOM 1130 O O . LEU A 1 143 ? 3.117 -0.278 9.537 1.00 97.88 143 LEU A O 1
ATOM 1134 N N . MET A 1 144 ? 4.513 -1.196 8.033 1.00 95.94 144 MET A N 1
ATOM 1135 C CA . MET A 1 144 ? 3.532 -2.158 7.527 1.00 95.94 144 MET A CA 1
ATOM 1136 C C . MET A 1 144 ? 3.106 -3.160 8.608 1.00 95.94 144 MET A C 1
ATOM 1138 O O . MET A 1 144 ? 1.927 -3.505 8.685 1.00 95.94 144 MET A O 1
ATOM 1142 N N . ARG A 1 145 ? 4.041 -3.633 9.444 1.00 95.88 145 ARG A N 1
ATOM 1143 C CA . ARG A 1 145 ? 3.724 -4.552 10.543 1.00 95.88 145 ARG A CA 1
ATOM 1144 C C . ARG A 1 145 ? 2.778 -3.887 11.538 1.00 95.88 145 ARG A C 1
ATOM 1146 O O . ARG A 1 145 ? 1.748 -4.474 11.840 1.00 95.88 145 ARG A O 1
ATOM 1153 N N . VAL A 1 146 ? 3.077 -2.660 11.967 1.00 96.75 146 VAL A N 1
ATOM 1154 C CA . VAL A 1 146 ? 2.211 -1.906 12.885 1.00 96.75 146 VAL A CA 1
ATOM 1155 C C . VAL A 1 146 ? 0.828 -1.675 12.272 1.00 96.75 146 VAL A C 1
ATOM 1157 O O . VAL A 1 146 ? -0.164 -1.910 12.950 1.00 96.75 146 VAL A O 1
ATOM 1160 N N . ALA A 1 147 ? 0.730 -1.295 10.993 1.00 96.19 147 ALA A N 1
ATOM 1161 C CA . ALA A 1 147 ? -0.561 -1.075 10.328 1.00 96.19 147 ALA A CA 1
ATOM 1162 C C . ALA A 1 147 ? -1.443 -2.345 10.261 1.00 96.19 147 ALA A C 1
ATOM 1164 O O . ALA A 1 147 ? -2.671 -2.269 10.365 1.00 96.19 147 ALA A O 1
ATOM 1165 N N . CYS A 1 148 ? -0.827 -3.522 10.124 1.00 93.25 148 CYS A N 1
ATOM 1166 C CA . CYS A 1 148 ? -1.519 -4.803 9.946 1.00 93.25 148 CYS A CA 1
ATOM 1167 C C . CYS A 1 148 ? -1.677 -5.633 11.234 1.00 93.25 148 CYS A C 1
ATOM 1169 O O . CYS A 1 148 ? -2.234 -6.724 11.171 1.00 93.25 148 CYS A O 1
ATOM 1171 N N . GLU A 1 149 ? -1.166 -5.181 12.379 1.00 92.88 149 GLU A N 1
ATOM 1172 C CA . GLU A 1 149 ? -1.176 -5.968 13.615 1.00 92.88 149 GLU A CA 1
ATOM 1173 C C . GLU A 1 149 ? -2.531 -5.874 14.334 1.00 92.88 149 GLU A C 1
ATOM 1175 O O . GLU A 1 149 ? -2.867 -4.846 14.920 1.00 92.88 149 GLU A O 1
ATOM 1180 N N . ASP A 1 150 ? -3.300 -6.969 14.325 1.00 84.38 150 ASP A N 1
ATOM 1181 C CA . ASP A 1 150 ? -4.661 -7.035 14.890 1.00 84.38 150 ASP A CA 1
ATOM 1182 C C . ASP A 1 150 ? -4.734 -6.741 16.401 1.00 84.38 150 ASP A C 1
ATOM 1184 O O . ASP A 1 150 ? -5.790 -6.374 16.908 1.00 84.38 150 ASP A O 1
ATOM 1188 N N . GLY A 1 151 ? -3.618 -6.866 17.129 1.00 87.38 151 GLY A N 1
ATOM 1189 C CA . GLY A 1 151 ? -3.539 -6.579 18.566 1.00 87.38 151 GLY A CA 1
ATOM 1190 C C . GLY A 1 151 ? -3.405 -5.095 18.930 1.00 87.38 151 GLY A C 1
ATOM 1191 O O . GLY A 1 151 ? -3.376 -4.774 20.116 1.00 87.38 151 GLY A O 1
ATOM 1192 N N . ARG A 1 152 ? -3.289 -4.194 17.947 1.00 93.12 152 ARG A N 1
ATOM 1193 C CA . ARG A 1 152 ? -3.093 -2.754 18.177 1.00 93.12 152 ARG A CA 1
ATOM 1194 C C . ARG A 1 152 ? -4.377 -1.952 18.047 1.00 93.12 152 ARG A C 1
ATOM 1196 O O . ARG A 1 152 ? -5.276 -2.308 17.283 1.00 93.12 152 ARG A O 1
ATOM 1203 N N . GLU A 1 153 ? -4.426 -0.814 18.741 1.00 95.06 153 GLU A N 1
ATOM 1204 C CA . GLU A 1 153 ? -5.528 0.135 18.590 1.00 95.06 153 GLU A CA 1
ATOM 1205 C C . GLU A 1 153 ? -5.598 0.638 17.141 1.00 95.06 153 GLU A C 1
ATOM 1207 O O . GLU A 1 153 ? -4.587 0.951 16.509 1.00 95.06 153 GLU A O 1
ATOM 1212 N N . ILE A 1 154 ? -6.816 0.765 16.614 1.00 95.19 154 ILE A N 1
ATOM 1213 C CA . ILE A 1 154 ? -7.050 1.180 15.230 1.00 95.19 154 ILE A CA 1
ATOM 1214 C C . ILE A 1 154 ? -6.423 2.541 14.894 1.00 95.19 154 ILE A C 1
ATOM 1216 O O . ILE A 1 154 ? -5.949 2.747 13.777 1.00 95.19 154 ILE A O 1
ATOM 1220 N N . LYS A 1 155 ? -6.348 3.449 15.877 1.00 93.94 155 LYS A N 1
ATOM 1221 C CA . LYS A 1 155 ? -5.694 4.756 15.737 1.00 93.94 155 LYS A CA 1
ATOM 1222 C C . LYS A 1 155 ? -4.185 4.632 15.546 1.00 93.94 155 LYS A C 1
ATOM 1224 O O . LYS A 1 155 ? -3.635 5.310 14.682 1.00 93.94 155 LYS A O 1
ATOM 1229 N N . GLU A 1 156 ? -3.524 3.750 16.295 1.00 96.44 156 GLU A N 1
ATOM 1230 C CA . GLU A 1 156 ? -2.088 3.490 16.131 1.00 96.44 156 GLU A CA 1
ATOM 1231 C C . GLU A 1 156 ? -1.792 2.892 14.754 1.00 96.44 156 GLU A C 1
ATOM 1233 O O . GLU A 1 156 ? -0.868 3.320 14.061 1.00 96.44 156 GLU A O 1
ATOM 1238 N N . ARG A 1 157 ? -2.623 1.934 14.330 1.00 97.75 157 ARG A N 1
ATOM 1239 C CA . ARG A 1 157 ? -2.514 1.285 13.018 1.00 97.75 157 ARG A CA 1
ATOM 1240 C C . ARG A 1 157 ? -2.674 2.294 11.881 1.00 97.75 157 ARG A C 1
ATOM 1242 O O . ARG A 1 157 ? -1.870 2.297 10.950 1.00 97.75 157 ARG A O 1
ATOM 1249 N N . ARG A 1 158 ? -3.661 3.193 11.989 1.00 96.69 158 ARG A N 1
ATOM 1250 C CA . ARG A 1 158 ? -3.866 4.314 11.058 1.00 96.69 158 ARG A CA 1
ATOM 1251 C C . ARG A 1 158 ? -2.656 5.250 11.027 1.00 96.69 158 ARG A C 1
ATOM 1253 O O . ARG A 1 158 ? -2.182 5.563 9.942 1.00 96.69 158 ARG A O 1
ATOM 1260 N N . GLY A 1 159 ? -2.119 5.650 12.180 1.00 97.19 159 GLY A N 1
ATOM 1261 C CA . GLY A 1 159 ? -0.947 6.535 12.238 1.00 97.19 159 GLY A CA 1
ATOM 1262 C C . GLY A 1 159 ? 0.304 5.923 11.591 1.00 97.19 159 GLY A C 1
ATOM 1263 O O . GLY A 1 159 ? 1.047 6.600 10.875 1.00 97.19 159 GLY A O 1
ATOM 1264 N N . ALA A 1 160 ? 0.517 4.615 11.766 1.00 97.88 160 ALA A N 1
ATOM 1265 C CA . ALA A 1 160 ? 1.588 3.903 11.071 1.00 97.88 160 ALA A CA 1
ATOM 1266 C C . ALA A 1 160 ? 1.367 3.853 9.554 1.00 97.88 160 ALA A C 1
ATOM 1268 O O . ALA A 1 160 ? 2.320 4.011 8.789 1.00 97.88 160 ALA A O 1
ATOM 1269 N N . LEU A 1 161 ? 0.116 3.679 9.118 1.00 97.62 161 LEU A N 1
ATOM 1270 C CA . LEU A 1 161 ? -0.248 3.699 7.706 1.00 97.62 161 LEU A CA 1
ATOM 1271 C C . LEU A 1 161 ? -0.023 5.079 7.066 1.00 97.62 161 LEU A C 1
ATOM 1273 O O . LEU A 1 161 ? 0.524 5.149 5.969 1.00 97.62 161 LEU A O 1
ATOM 1277 N N . GLU A 1 162 ? -0.374 6.168 7.753 1.00 97.19 162 GLU A N 1
ATOM 1278 C CA . GLU A 1 162 ? -0.087 7.540 7.304 1.00 97.19 162 GLU A CA 1
ATOM 1279 C C . GLU A 1 162 ? 1.421 7.776 7.175 1.00 97.19 162 GLU A C 1
ATOM 1281 O O . GLU A 1 162 ? 1.899 8.247 6.143 1.00 97.19 162 GLU A O 1
ATOM 1286 N N . THR A 1 163 ? 2.193 7.349 8.177 1.00 97.69 163 THR A N 1
ATOM 1287 C CA . THR A 1 163 ? 3.658 7.451 8.144 1.00 97.69 163 THR A CA 1
ATOM 1288 C C . THR A 1 163 ? 4.252 6.635 6.988 1.00 97.69 163 THR A C 1
ATOM 1290 O O . THR A 1 163 ? 5.187 7.082 6.317 1.00 97.69 163 THR A O 1
ATOM 1293 N N . LEU A 1 164 ? 3.703 5.446 6.710 1.00 97.62 164 LEU A N 1
ATOM 1294 C CA . LEU A 1 164 ? 4.093 4.634 5.556 1.00 97.62 164 LEU A CA 1
ATOM 1295 C C . LEU A 1 164 ? 3.753 5.338 4.240 1.00 97.62 164 LEU A C 1
ATOM 1297 O O . LEU A 1 164 ? 4.580 5.350 3.330 1.00 97.62 164 LEU A O 1
ATOM 1301 N N . ALA A 1 165 ? 2.569 5.942 4.138 1.00 96.81 165 ALA A N 1
ATOM 1302 C CA . ALA A 1 165 ? 2.147 6.679 2.955 1.00 96.81 165 ALA A CA 1
ATOM 1303 C C . ALA A 1 165 ? 3.091 7.848 2.661 1.00 96.81 165 ALA A C 1
ATOM 1305 O O . ALA A 1 165 ? 3.598 7.960 1.545 1.00 96.81 165 ALA A O 1
ATOM 1306 N N . GLU A 1 166 ? 3.408 8.671 3.661 1.00 95.06 166 GLU A N 1
ATOM 1307 C CA . GLU A 1 166 ? 4.370 9.766 3.514 1.00 95.06 166 GLU A CA 1
ATOM 1308 C C . GLU A 1 166 ? 5.758 9.275 3.101 1.00 95.06 166 GLU A C 1
ATOM 1310 O O . GLU A 1 166 ? 6.421 9.893 2.263 1.00 95.06 166 GLU A O 1
ATOM 1315 N N . TYR A 1 167 ? 6.207 8.165 3.687 1.00 95.62 167 TYR A N 1
ATOM 1316 C CA . TYR A 1 167 ? 7.492 7.559 3.372 1.00 95.62 167 TYR A CA 1
ATOM 1317 C C . TYR A 1 167 ? 7.559 7.102 1.907 1.00 95.62 167 TYR A C 1
ATOM 1319 O O . TYR A 1 167 ? 8.479 7.485 1.181 1.00 95.62 167 TYR A O 1
ATOM 1327 N N . VAL A 1 168 ? 6.557 6.341 1.457 1.00 93.88 168 VAL A N 1
ATOM 1328 C CA . VAL A 1 168 ? 6.494 5.761 0.107 1.00 93.88 168 VAL A CA 1
ATOM 1329 C C . VAL A 1 168 ? 6.240 6.822 -0.963 1.00 93.88 168 VAL A C 1
ATOM 1331 O O . VAL A 1 168 ? 6.845 6.765 -2.031 1.00 93.88 168 VAL A O 1
ATOM 1334 N N . LEU A 1 169 ? 5.369 7.798 -0.697 1.00 91.94 169 LEU A N 1
ATOM 1335 C CA . LEU A 1 169 ? 4.968 8.827 -1.665 1.00 91.94 169 LEU A CA 1
ATOM 1336 C C . LEU A 1 169 ? 5.938 10.010 -1.736 1.00 91.94 169 LEU A C 1
ATOM 1338 O O . LEU A 1 169 ? 5.807 10.858 -2.619 1.00 91.94 169 LEU A O 1
ATOM 1342 N N . ARG A 1 170 ? 6.941 10.082 -0.853 1.00 90.06 170 ARG A N 1
ATOM 1343 C CA . ARG A 1 170 ? 7.954 11.149 -0.860 1.00 90.06 170 ARG A CA 1
ATOM 1344 C C . ARG A 1 170 ? 8.582 11.401 -2.241 1.00 90.06 170 ARG A C 1
ATOM 1346 O O . ARG A 1 170 ? 8.674 12.570 -2.611 1.00 90.06 170 ARG A O 1
ATOM 1353 N N . PRO A 1 171 ? 8.963 10.379 -3.038 1.00 86.56 171 PRO A N 1
ATOM 1354 C CA . PRO A 1 171 ? 9.524 10.587 -4.376 1.00 86.56 171 PRO A CA 1
ATOM 1355 C C . PRO A 1 171 ? 8.522 11.139 -5.402 1.00 86.56 171 PRO A C 1
ATOM 1357 O O . PRO A 1 171 ? 8.931 11.546 -6.484 1.00 86.56 171 PRO A O 1
ATOM 1360 N N . LEU A 1 172 ? 7.223 11.123 -5.088 1.00 83.62 172 LEU A N 1
ATOM 1361 C CA . LEU A 1 172 ? 6.131 11.571 -5.958 1.00 83.62 172 LEU A CA 1
ATOM 1362 C C . LEU A 1 172 ? 5.582 12.954 -5.585 1.00 83.62 172 LEU A C 1
ATOM 1364 O O . LEU A 1 172 ? 4.628 13.404 -6.208 1.00 83.62 172 LEU A O 1
ATOM 1368 N N . GLY A 1 173 ? 6.169 13.627 -4.590 1.00 80.88 173 GLY A N 1
ATOM 1369 C CA . GLY A 1 173 ? 5.678 14.923 -4.112 1.00 80.88 173 GLY A CA 1
ATOM 1370 C C . GLY A 1 173 ? 4.801 14.856 -2.859 1.00 80.88 173 GLY A C 1
ATOM 1371 O O . GLY A 1 173 ? 4.201 15.869 -2.522 1.00 80.88 173 GLY A O 1
ATOM 1372 N N . ARG A 1 174 ? 4.820 13.727 -2.123 1.00 81.88 174 ARG A N 1
ATOM 1373 C CA . ARG A 1 174 ? 4.054 13.462 -0.879 1.00 81.88 174 ARG A CA 1
ATOM 1374 C C . ARG A 1 174 ? 2.558 13.212 -1.125 1.00 81.88 174 ARG A C 1
ATOM 1376 O O . ARG A 1 174 ? 2.120 13.124 -2.266 1.00 81.88 174 ARG A O 1
ATOM 1383 N N . LEU A 1 175 ? 1.800 13.002 -0.044 1.00 83.00 175 LEU A N 1
ATOM 1384 C CA . LEU A 1 175 ? 0.337 12.900 -0.085 1.00 83.00 175 LEU A CA 1
ATOM 1385 C C . LEU A 1 175 ? -0.262 14.162 -0.707 1.00 83.00 175 LEU A C 1
ATOM 1387 O O . LEU A 1 175 ? 0.213 15.268 -0.449 1.00 83.00 175 LEU A O 1
ATOM 1391 N N . MET A 1 176 ? -1.296 13.985 -1.529 1.00 81.94 176 MET A N 1
ATOM 1392 C CA . MET A 1 176 ? -1.981 15.119 -2.135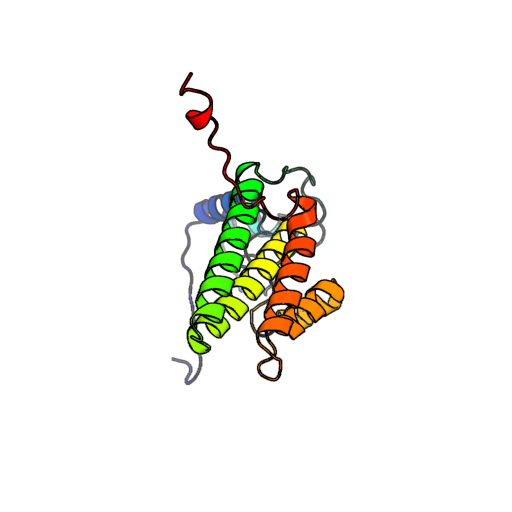 1.00 81.94 176 MET A CA 1
ATOM 1393 C C . MET A 1 176 ? -2.728 15.914 -1.051 1.00 81.94 176 MET A C 1
ATOM 1395 O O . MET A 1 176 ? -3.367 15.286 -0.200 1.00 81.94 176 MET A O 1
ATOM 1399 N N . PRO A 1 177 ? -2.644 17.259 -1.044 1.00 70.19 177 PRO A N 1
ATOM 1400 C CA . PRO A 1 177 ? -3.391 18.076 -0.094 1.00 70.19 177 PRO A CA 1
ATOM 1401 C C . PRO A 1 177 ? -4.909 17.913 -0.270 1.00 70.19 177 PRO A C 1
ATOM 1403 O O . PRO A 1 177 ? -5.398 17.519 -1.328 1.00 70.19 177 PRO A O 1
ATOM 1406 N N . VAL A 1 178 ? -5.629 18.189 0.820 1.00 57.72 178 VAL A N 1
ATOM 1407 C CA . VAL A 1 178 ? -7.056 17.888 1.039 1.00 57.72 178 VAL A CA 1
ATOM 1408 C C . VAL A 1 178 ? -7.985 18.662 0.102 1.00 57.72 178 VAL A C 1
ATOM 1410 O O . VAL A 1 178 ? -9.055 18.164 -0.249 1.00 57.72 178 VAL A O 1
ATOM 1413 N N . GLU A 1 179 ? -7.577 19.851 -0.326 1.00 53.88 179 GLU A N 1
ATOM 1414 C CA . GLU A 1 179 ? -8.396 20.737 -1.141 1.00 53.88 179 GLU A CA 1
ATOM 1415 C C . GLU A 1 179 ? -8.004 20.594 -2.610 1.00 53.88 179 GLU A C 1
ATOM 1417 O O . GLU A 1 179 ? -6.925 20.997 -3.047 1.00 53.88 179 GLU A O 1
ATOM 1422 N N . TRP A 1 180 ? -8.907 20.001 -3.390 1.00 52.09 180 TRP A N 1
ATOM 1423 C CA . TRP A 1 180 ? -8.984 20.337 -4.803 1.00 52.09 180 TRP A CA 1
ATOM 1424 C C . TRP A 1 180 ? -9.442 21.792 -4.876 1.00 52.09 180 TRP A C 1
ATOM 1426 O O . TRP A 1 180 ? -10.639 22.062 -4.918 1.00 52.09 180 TRP A O 1
ATOM 1436 N N . GLU A 1 181 ? -8.498 22.728 -4.908 1.00 44.53 181 GLU A N 1
ATOM 1437 C CA . GLU A 1 181 ? -8.765 24.006 -5.554 1.00 44.53 181 GLU A CA 1
ATOM 1438 C C . GLU A 1 181 ? -8.990 23.677 -7.029 1.00 44.53 181 GLU A C 1
ATOM 1440 O O . GLU A 1 181 ? -8.067 23.406 -7.802 1.00 44.53 181 GLU A O 1
ATOM 1445 N N . SER A 1 182 ? -10.259 23.547 -7.402 1.00 44.28 182 SER A N 1
ATOM 1446 C CA . SER A 1 182 ? -10.621 23.412 -8.797 1.00 44.28 182 SER A CA 1
ATOM 1447 C C . SER A 1 182 ? -10.265 24.739 -9.464 1.00 44.28 182 SER A C 1
ATOM 1449 O O . SER A 1 182 ? -10.856 25.755 -9.101 1.00 44.28 182 SER A O 1
ATOM 1451 N N . PRO A 1 183 ? -9.387 24.772 -10.482 1.00 48.03 183 PRO A N 1
ATOM 1452 C CA . PRO A 1 183 ? -9.108 26.009 -11.219 1.00 48.03 183 PRO A CA 1
ATOM 1453 C C . PRO A 1 183 ? -10.359 26.578 -11.921 1.00 48.03 183 PRO A C 1
ATOM 1455 O O . PRO A 1 183 ? -10.333 27.671 -12.471 1.00 48.03 183 PRO A O 1
ATOM 1458 N N . TRP A 1 184 ? -11.481 25.848 -11.906 1.00 48.28 184 TRP A N 1
ATOM 1459 C CA . TRP A 1 184 ? -12.787 26.316 -12.367 1.00 48.28 184 TRP A CA 1
ATOM 1460 C C . TRP A 1 184 ? -13.531 27.198 -11.355 1.00 48.28 184 TRP A C 1
ATOM 1462 O O . TRP A 1 184 ? -14.534 27.804 -11.724 1.00 48.28 184 TRP A O 1
ATOM 1472 N N . GLU A 1 185 ? -13.086 27.270 -10.098 1.00 45.47 185 GLU A N 1
ATOM 1473 C CA . GLU A 1 185 ? -13.641 28.215 -9.120 1.00 45.47 185 GLU A CA 1
ATOM 1474 C C . GLU A 1 185 ? -13.132 29.643 -9.346 1.00 45.47 185 GLU A C 1
ATOM 1476 O O . GLU A 1 185 ? -13.884 30.583 -9.110 1.00 45.47 185 GLU A O 1
ATOM 1481 N N . GLU A 1 186 ? -11.942 29.809 -9.932 1.00 47.88 186 GLU A N 1
ATOM 1482 C CA . GLU A 1 186 ? -11.402 31.114 -10.349 1.00 47.88 186 GLU A CA 1
ATOM 1483 C C . GLU A 1 186 ? -12.091 31.684 -11.604 1.00 47.88 186 GLU A C 1
ATOM 1485 O O . GLU A 1 186 ? -12.025 32.879 -11.865 1.00 47.88 186 GLU A O 1
ATOM 1490 N N . LEU A 1 187 ? -12.799 30.856 -12.382 1.00 50.78 187 LEU A N 1
ATOM 1491 C CA . LEU A 1 187 ? -13.533 31.282 -13.585 1.00 50.78 187 LEU A CA 1
ATOM 1492 C C . LEU A 1 187 ? -14.947 31.820 -13.282 1.00 50.78 187 LEU A C 1
ATOM 1494 O O . LEU A 1 187 ? -15.771 31.931 -14.192 1.00 50.78 187 LEU A O 1
ATOM 1498 N N . LYS A 1 188 ? -15.253 32.108 -12.010 1.00 45.38 188 LYS A N 1
ATOM 1499 C CA . LYS A 1 188 ? -16.546 32.656 -11.563 1.00 45.38 188 LYS A CA 1
ATOM 1500 C C . LYS A 1 188 ? -16.545 34.172 -11.318 1.00 45.38 188 LYS A C 1
ATOM 1502 O O . LYS A 1 188 ? -17.550 34.670 -10.809 1.00 45.38 188 LYS A O 1
ATOM 1507 N N . GLU A 1 189 ? -15.491 34.888 -11.703 1.00 42.25 189 GLU A N 1
ATOM 1508 C CA . GLU A 1 189 ? -15.462 36.363 -11.713 1.00 42.25 189 GLU A CA 1
ATOM 1509 C C . GLU A 1 189 ? -15.561 36.949 -13.127 1.00 42.25 189 GLU A C 1
ATOM 1511 O O . GLU A 1 189 ? -14.826 36.489 -14.032 1.00 42.25 189 GLU A O 1
#

Organism: NCBI:txid994334

Sequence (189 aa):
MLEGVEVEMFFNPAFQYERYRATDIRMGAGLINICGPERSFTTPLASFTYFNNRPSNSSARALPLVYPTPPRLGSHATYAIADQLRDLSDVISAGDSATANLLLVGTATELVHLHHRLQRRWRDKPKRLLQGLTKWDVQAAELMRVACEDGREIKERRGALETLAEYVLRPLGRLMPVEWESPWEELKE

Foldseek 3Di:
DPPPDDDDDDDDDLVVQVVQVVVCLLLLAQRDPPPAPDDDDDDPDCSVVVVPVPDDPPCSVPDPPDDPNPLVNLVVLLAVLLVLLVVLVVCVVVVPPPVNLVSLLVSLVVLLVLLCSVVSHHQDDPVCRLVVCCVPPVLSSVLSCQLNPPPDDSVSNSVSSQVSQQVSSVVSVGHDDPDPPPVVVVVPD